Protein AF-A0A955HYL8-F1 (afdb_monomer_lite)

Secondary structure (DSSP, 8-state):
------------SS-HHHHHHHHHHHHHHSTTSHHHHHHHT-PPPHHHHHHHHHHHHHTTS-TT--SEEEEE--SS--HHHHHHHHHHHHHHHHSSSS--EEEEEEHHHHHHH-TT---HHHHHHHHHHHHHHH-TT--EEEEEE-TTT-SSS-HHHHHHPPPTTTTT--TTT--HHHHHHHHHHHHTHHHHHHHTTT-HHHHHHHHHHHH---HHHHHHHHHHHHHHHHHHHHTTSS-TT-S----EEEEE-HHHHHHHHHHHTTS-SSTT-HHHHHHHHTS-TTS-TTS-S-------SS-S-HHHHHHHHHHHHHHHTT-

Sequence (323 aa):
MEDRLESATYKSRWPEQIVRGYKNLMAHGAPSGEFAQTLSQVELSEDDRTRLRFAGLNILWTGELRGFGYLSSSVDYDLCKENKAAAYIAECFAQKEHPAQPVVVSIDDFYVFLPGTPSLVTKTQIFDEVAAEQQPAVDFAIVLSDFTRSKLFSQEILEQIPSQDNAGMNPYHQTHFGISFLHSAETQLVPLLLKSEGDLSAVVSDIRTVTDCSEEDAKLFLVTNLLLKDRQMWQNLWYEGKAKGTPLYIVAPMSFHDAMNRLNLNWGHGGTDYNYRAKNSLGSNNNPPLDDGVEVSRYHEQGLSATAFSKRMQPILNAFATT

Foldseek 3Di:
DDDPPPPPPPDDPDDPLLLVLLVVLCCCFFCNHPLNVVLLPLDQDPLNCVLQVLLLCLCPVCLQDFFEAEAAQAQPLDPSSLSSNLSSSQVSQCPDPNRAGEGEDEPLSLCLSCVLQLASRVSQQSSFVSCCVPPVPGHHAYEYTPLSVDPLNHLVLLLQQFACVQQVLPPVNPDPLNVLLLVCLVPPRNVLSVVVSSRLVSSLVVLCVLQVADSSLSSSSNLNSSLLSNLVCQLCSPVPPDRDGHHYYYRGHLSNVLSNCRHQVPPDPDDRHPQNVHCSRRHGSQDRSPDPPDPRPPSPNTRHGNVRNCVSCVSSSVSVVVD

Structure (mmCIF, N/CA/C/O backbone):
data_AF-A0A955HYL8-F1
#
_entry.id   AF-A0A955HYL8-F1
#
loop_
_atom_site.group_PDB
_atom_site.id
_atom_site.type_symbol
_atom_site.label_atom_id
_atom_site.label_alt_id
_atom_site.label_comp_id
_atom_site.label_asym_id
_atom_site.label_entity_id
_atom_site.label_seq_id
_atom_site.pdbx_PDB_ins_code
_atom_site.Cartn_x
_atom_site.Cartn_y
_atom_site.Cartn_z
_atom_site.occupancy
_atom_site.B_iso_or_equiv
_atom_site.auth_seq_id
_atom_site.auth_comp_id
_atom_site.auth_asym_id
_atom_site.auth_atom_id
_atom_site.pdbx_PDB_model_num
ATOM 1 N N . MET A 1 1 ? -31.732 47.791 17.607 1.00 41.81 1 MET A N 1
ATOM 2 C CA . MET A 1 1 ? -30.282 47.530 17.565 1.00 41.81 1 MET A CA 1
ATOM 3 C C . MET A 1 1 ? -30.179 46.049 17.269 1.00 41.81 1 MET A C 1
ATOM 5 O O . MET A 1 1 ? -30.278 45.247 18.181 1.00 41.81 1 MET A O 1
ATOM 9 N N . GLU A 1 2 ? -30.266 45.717 15.983 1.00 35.09 2 GLU A N 1
ATOM 10 C CA . GLU A 1 2 ? -30.338 44.337 15.500 1.00 35.09 2 GLU A CA 1
ATOM 11 C C . GLU A 1 2 ? -28.943 43.717 15.539 1.00 35.09 2 GLU A C 1
ATOM 13 O O . GLU A 1 2 ? -27.981 44.303 15.036 1.00 35.09 2 GLU A O 1
ATOM 18 N N . ASP A 1 3 ? -28.865 42.545 16.162 1.00 38.75 3 ASP A N 1
ATOM 19 C CA . ASP A 1 3 ? -27.685 41.699 16.243 1.00 38.75 3 ASP A CA 1
ATOM 20 C C . ASP A 1 3 ? -27.224 41.283 14.842 1.00 38.75 3 ASP A C 1
ATOM 22 O O . ASP A 1 3 ? -27.818 40.428 14.184 1.00 38.75 3 ASP A O 1
ATOM 26 N N . ARG A 1 4 ? -26.113 41.868 14.392 1.00 39.53 4 ARG A N 1
ATOM 27 C CA . ARG A 1 4 ? -25.292 41.299 13.324 1.00 39.53 4 ARG A CA 1
ATOM 28 C C . ARG A 1 4 ? -24.367 40.249 13.931 1.00 39.53 4 ARG A C 1
ATOM 30 O O . ARG A 1 4 ? -23.219 40.534 14.258 1.00 39.53 4 ARG A O 1
ATOM 37 N N . LEU A 1 5 ? -24.868 39.025 14.059 1.00 40.62 5 LEU A N 1
ATOM 38 C CA . LEU A 1 5 ? -24.018 37.837 14.092 1.00 40.62 5 LEU A CA 1
ATOM 39 C C . LEU A 1 5 ? -23.506 37.602 12.666 1.00 40.62 5 LEU A C 1
ATOM 41 O O . LEU A 1 5 ? -24.093 36.856 11.886 1.00 40.62 5 LEU A O 1
ATOM 45 N N . GLU A 1 6 ? -22.423 38.290 12.307 1.00 39.03 6 GLU A N 1
ATOM 46 C CA . GLU A 1 6 ? -21.617 37.899 11.156 1.00 39.03 6 GLU A CA 1
ATOM 47 C C . GLU A 1 6 ? -21.011 36.529 11.465 1.00 39.03 6 GLU A C 1
ATOM 49 O O . GLU A 1 6 ? -20.115 36.389 12.300 1.00 39.03 6 GLU A O 1
ATOM 54 N N . SER A 1 7 ? -21.538 35.493 10.808 1.00 41.16 7 SER A N 1
ATOM 55 C CA . SER A 1 7 ? -20.895 34.190 10.750 1.00 41.16 7 SER A CA 1
ATOM 56 C C . SER A 1 7 ? -19.533 34.387 10.092 1.00 41.16 7 SER A C 1
ATOM 58 O O . SER A 1 7 ? -19.439 34.529 8.871 1.00 41.16 7 SER A O 1
ATOM 60 N N . ALA A 1 8 ? -18.473 34.425 10.894 1.00 40.59 8 ALA A N 1
ATOM 61 C CA . ALA A 1 8 ? -17.124 34.304 10.382 1.00 40.59 8 ALA A CA 1
ATOM 62 C C . ALA A 1 8 ? -17.034 32.937 9.692 1.00 40.59 8 ALA A C 1
ATOM 64 O O . ALA A 1 8 ? -16.926 31.900 10.345 1.00 40.59 8 ALA A O 1
ATOM 65 N N . THR A 1 9 ? -17.154 32.919 8.365 1.00 44.41 9 THR A N 1
ATOM 66 C CA . THR A 1 9 ? -16.880 31.736 7.554 1.00 44.41 9 THR A CA 1
ATOM 67 C C . THR A 1 9 ? -15.422 31.374 7.778 1.00 44.41 9 THR A C 1
ATOM 69 O O . THR A 1 9 ? -14.526 32.013 7.224 1.00 44.41 9 THR A O 1
ATOM 72 N N . TYR A 1 10 ? -15.185 30.389 8.643 1.00 51.78 10 TYR A N 1
ATOM 73 C CA . TYR A 1 10 ? -13.867 29.825 8.872 1.00 51.78 10 TYR A CA 1
ATOM 74 C C . TYR A 1 10 ? -13.345 29.286 7.538 1.00 51.78 10 TYR A C 1
ATOM 76 O O . TYR A 1 10 ? -13.867 28.314 6.990 1.00 51.78 10 TYR A O 1
ATOM 84 N N . LYS A 1 11 ? -12.354 29.973 6.970 1.00 65.88 11 LYS A N 1
ATOM 85 C CA . LYS A 1 11 ? -11.698 29.558 5.734 1.00 65.88 11 LYS A CA 1
ATOM 86 C C . LYS A 1 11 ? -10.606 28.570 6.135 1.00 65.88 11 LYS A C 1
ATOM 88 O O . LYS A 1 11 ? -9.667 28.966 6.819 1.00 65.88 11 LYS A O 1
ATOM 93 N N . SER A 1 12 ? -10.762 27.295 5.768 1.00 74.50 12 SER A N 1
ATOM 94 C CA . SER A 1 12 ? -9.749 26.272 6.064 1.00 74.50 12 SER A CA 1
ATOM 95 C C . SER A 1 12 ? -8.383 26.713 5.535 1.00 74.50 12 SER A C 1
ATOM 97 O O . SER A 1 12 ? -8.296 27.327 4.467 1.00 74.50 12 SER A O 1
ATOM 99 N N . ARG A 1 13 ? -7.314 26.400 6.280 1.00 85.56 13 ARG A N 1
ATOM 100 C CA . ARG A 1 13 ? -5.936 26.649 5.823 1.00 85.56 13 ARG A CA 1
ATOM 101 C C . ARG A 1 13 ? -5.522 25.709 4.688 1.00 85.56 13 ARG A C 1
ATOM 103 O O . ARG A 1 13 ? -4.512 25.958 4.034 1.00 85.56 13 ARG A O 1
ATOM 110 N N . TRP A 1 14 ? -6.294 24.649 4.448 1.00 84.56 14 TRP A N 1
ATOM 111 C CA . TRP A 1 14 ? -6.028 23.675 3.402 1.00 84.56 14 TRP A CA 1
ATOM 112 C C . TRP A 1 14 ? -6.619 24.107 2.056 1.00 84.56 14 TRP A C 1
ATOM 114 O O . TRP A 1 14 ? -7.745 24.608 2.001 1.00 84.56 14 TRP A O 1
ATOM 124 N N . PRO A 1 15 ? -5.901 23.859 0.946 1.00 86.06 15 PRO A N 1
ATOM 125 C CA . PRO A 1 15 ? -6.465 23.934 -0.394 1.00 86.06 15 PRO A CA 1
ATOM 126 C C . PRO A 1 15 ? -7.776 23.143 -0.507 1.00 86.06 15 PRO A C 1
ATOM 128 O O . PRO A 1 15 ? -7.884 22.031 0.010 1.00 86.06 15 PRO A O 1
ATOM 131 N N . GLU A 1 16 ? -8.750 23.675 -1.249 1.00 85.44 16 GLU A N 1
ATOM 132 C CA . GLU A 1 16 ? -10.082 23.068 -1.403 1.00 85.44 16 GLU A CA 1
ATOM 133 C C . GLU A 1 16 ? -10.022 21.613 -1.892 1.00 85.44 16 GLU A C 1
ATOM 135 O O . GLU A 1 16 ? -10.780 20.767 -1.425 1.00 85.44 16 GLU A O 1
ATOM 140 N N . GLN A 1 17 ? -9.062 21.293 -2.762 1.00 83.00 17 GLN A N 1
ATOM 141 C CA . GLN A 1 17 ? -8.824 19.930 -3.242 1.00 83.00 17 GLN A CA 1
ATOM 142 C C . GLN A 1 17 ? -8.484 18.937 -2.117 1.00 83.00 17 GLN A C 1
ATOM 144 O O . GLN A 1 17 ? -8.945 17.801 -2.162 1.00 83.00 17 GLN A O 1
ATOM 149 N N . ILE A 1 18 ? -7.733 19.367 -1.095 1.00 84.19 18 ILE A N 1
ATOM 150 C CA . ILE A 1 18 ? -7.349 18.529 0.051 1.00 84.19 18 ILE A CA 1
ATOM 151 C C . ILE A 1 18 ? -8.568 18.299 0.945 1.00 84.19 18 ILE A C 1
ATOM 153 O O . ILE A 1 18 ? -8.850 17.169 1.337 1.00 84.19 18 ILE A O 1
ATOM 157 N N . VAL A 1 19 ? -9.348 19.353 1.201 1.00 86.44 19 VAL A N 1
ATOM 158 C CA . VAL A 1 19 ? -10.590 19.252 1.983 1.00 86.44 19 VAL A CA 1
ATOM 159 C C . VAL A 1 19 ? -11.622 18.372 1.269 1.00 86.44 19 VAL A C 1
ATOM 161 O O . VAL A 1 19 ? -12.299 17.569 1.909 1.00 86.44 19 VAL A O 1
ATOM 164 N N . ARG A 1 20 ? -11.739 18.485 -0.060 1.00 85.00 20 ARG A N 1
ATOM 165 C CA . ARG A 1 20 ? -12.605 17.626 -0.880 1.00 85.00 20 ARG A CA 1
ATOM 166 C C . ARG A 1 20 ? -12.149 16.171 -0.836 1.00 85.00 20 ARG A C 1
ATOM 168 O O . ARG A 1 20 ? -12.982 15.302 -0.608 1.00 85.00 20 ARG A O 1
ATOM 175 N N . GLY A 1 21 ? -10.847 15.919 -0.989 1.00 83.06 21 GLY A N 1
ATOM 176 C CA . GLY A 1 21 ? -10.269 14.586 -0.823 1.00 83.06 21 GLY A CA 1
ATOM 177 C C . GLY A 1 21 ? -10.635 13.989 0.535 1.00 83.06 21 GLY A C 1
ATOM 178 O O . GLY A 1 21 ? -11.141 12.873 0.592 1.00 83.06 21 GLY A O 1
ATOM 179 N N . TYR A 1 22 ? -10.471 14.755 1.617 1.00 87.75 22 TYR A N 1
ATOM 180 C CA . TYR A 1 22 ? -10.814 14.315 2.975 1.00 87.75 22 TYR A CA 1
ATOM 181 C C . TYR A 1 22 ? -12.288 13.940 3.095 1.00 87.75 22 TYR A C 1
ATOM 183 O O . TYR A 1 22 ? -12.614 12.869 3.599 1.00 87.75 22 TYR A O 1
ATOM 191 N N . LYS A 1 23 ? -13.190 14.786 2.589 1.00 87.12 23 LYS A N 1
ATOM 192 C CA . LYS A 1 23 ? -14.631 14.507 2.617 1.00 87.12 23 LYS A CA 1
ATOM 193 C C . LYS A 1 23 ? -14.989 13.252 1.826 1.00 87.12 23 LYS A C 1
ATOM 195 O O . LYS A 1 23 ? -15.804 12.472 2.304 1.00 87.12 23 LYS A O 1
ATOM 200 N N . ASN A 1 24 ? -14.365 13.039 0.667 1.00 84.31 24 ASN A N 1
ATOM 201 C CA . ASN A 1 24 ? -14.564 11.827 -0.125 1.00 84.31 24 ASN A CA 1
ATOM 202 C C . ASN A 1 24 ? -14.074 10.594 0.641 1.00 84.31 24 ASN A C 1
ATOM 204 O O . ASN A 1 24 ? -14.824 9.636 0.796 1.00 84.31 24 ASN A O 1
ATOM 208 N N . LEU A 1 25 ? -12.859 10.646 1.195 1.00 85.56 25 LEU A N 1
ATOM 209 C CA . LEU A 1 25 ? -12.309 9.553 1.993 1.00 85.56 25 LEU A CA 1
ATOM 210 C C . LEU A 1 25 ? -13.210 9.217 3.187 1.00 85.56 25 LEU A C 1
ATOM 212 O O . LEU A 1 25 ? -13.501 8.052 3.433 1.00 85.56 25 LEU A O 1
ATOM 216 N N . MET A 1 26 ? -13.706 10.234 3.894 1.00 87.44 26 MET A N 1
ATOM 217 C CA . MET A 1 26 ? -14.658 10.054 4.990 1.00 87.44 26 MET A CA 1
ATOM 218 C C . MET A 1 26 ? -15.990 9.472 4.513 1.00 87.44 26 MET A C 1
ATOM 220 O O . MET A 1 26 ? -16.561 8.642 5.210 1.00 87.44 26 MET A O 1
ATOM 224 N N . ALA A 1 27 ? -16.490 9.860 3.340 1.00 82.56 27 ALA A N 1
ATOM 225 C CA . ALA A 1 27 ? -17.729 9.310 2.794 1.00 82.56 27 ALA A CA 1
ATOM 226 C C . ALA A 1 27 ? -17.609 7.815 2.455 1.00 82.56 27 ALA A C 1
ATOM 228 O O . ALA A 1 27 ? -18.564 7.074 2.675 1.00 82.56 27 ALA A O 1
ATOM 229 N N . HIS A 1 28 ? -16.449 7.370 1.965 1.00 76.81 28 HIS A N 1
ATOM 230 C CA . HIS A 1 28 ? -16.194 5.961 1.646 1.00 76.81 28 HIS A CA 1
ATOM 231 C C . HIS A 1 28 ? -15.812 5.128 2.870 1.00 76.81 28 HIS A C 1
ATOM 233 O O . HIS A 1 28 ? -16.247 3.983 2.993 1.00 76.81 28 HIS A O 1
ATOM 239 N N . GLY A 1 29 ? -15.003 5.703 3.762 1.00 69.75 29 GLY A N 1
ATOM 240 C CA . GLY A 1 29 ? -14.365 4.967 4.844 1.00 69.75 29 GLY A CA 1
ATOM 241 C C . GLY A 1 29 ? -15.039 5.061 6.203 1.00 69.75 29 GLY A C 1
ATOM 242 O O . GLY A 1 29 ? -14.806 4.206 7.055 1.00 69.75 29 GLY A O 1
ATOM 243 N N . ALA A 1 30 ? -15.867 6.079 6.452 1.00 72.38 30 ALA A N 1
ATOM 244 C CA . ALA A 1 30 ? -16.639 6.127 7.691 1.00 72.38 30 ALA A CA 1
ATOM 245 C C . ALA A 1 30 ? -17.627 4.951 7.743 1.00 72.38 30 ALA A C 1
ATOM 247 O O . ALA A 1 30 ? -18.030 4.471 6.688 1.00 72.38 30 ALA A O 1
ATOM 248 N N . PRO A 1 31 ? -18.117 4.541 8.929 1.00 60.66 31 PRO A N 1
ATOM 249 C CA . PRO A 1 31 ? -19.069 3.430 9.066 1.00 60.66 31 PRO A CA 1
ATOM 250 C C . PRO A 1 31 ? -20.321 3.525 8.175 1.00 60.66 31 PRO A C 1
ATOM 252 O O . PRO A 1 31 ? -20.975 2.522 7.912 1.00 60.66 31 PRO A O 1
ATOM 255 N N . SER A 1 32 ? -20.667 4.728 7.706 1.00 55.22 32 SER A N 1
ATOM 256 C CA . SER A 1 32 ? -21.762 4.985 6.769 1.00 55.22 32 SER A CA 1
ATOM 257 C C . SER A 1 32 ? -21.424 4.757 5.289 1.00 55.22 32 SER A C 1
ATOM 259 O O . SER A 1 32 ? -22.348 4.762 4.482 1.00 55.22 32 SER A O 1
ATOM 261 N N . GLY A 1 33 ? -20.156 4.603 4.912 1.00 64.88 33 GLY A N 1
ATOM 262 C CA . GLY A 1 33 ? -19.714 4.360 3.538 1.00 64.88 33 GLY A CA 1
ATOM 263 C C . GLY A 1 33 ? -19.892 2.904 3.109 1.00 64.88 33 GLY A C 1
ATOM 264 O O . GLY A 1 33 ? -19.867 2.007 3.942 1.00 64.88 33 GLY A O 1
ATOM 265 N N . GLU A 1 34 ? -20.074 2.652 1.811 1.00 73.94 34 GLU A N 1
ATOM 266 C CA . GLU A 1 34 ? -20.411 1.322 1.265 1.00 73.94 34 GLU A CA 1
ATOM 267 C C . GLU A 1 34 ? -19.400 0.225 1.652 1.00 73.94 34 GLU A C 1
ATOM 269 O O . GLU A 1 34 ? -19.786 -0.872 2.067 1.00 73.94 34 GLU A O 1
ATOM 274 N N . PHE A 1 35 ? -18.102 0.530 1.582 1.00 75.88 35 PHE A N 1
ATOM 275 C CA . PHE A 1 35 ? -17.042 -0.415 1.936 1.00 75.88 35 PHE A CA 1
ATOM 276 C C . PHE A 1 35 ? -17.021 -0.714 3.442 1.00 75.88 35 PHE A C 1
ATOM 278 O O . PHE A 1 35 ? -17.030 -1.876 3.851 1.00 75.88 35 PHE A O 1
ATOM 285 N N . ALA A 1 36 ? -17.090 0.320 4.282 1.00 74.69 36 ALA A N 1
ATOM 286 C CA . ALA A 1 36 ? -17.145 0.151 5.731 1.00 74.69 36 ALA A CA 1
ATOM 287 C C . ALA A 1 36 ? -18.441 -0.539 6.198 1.00 74.69 36 ALA A C 1
ATOM 289 O O . ALA A 1 36 ? -18.396 -1.372 7.102 1.00 74.69 36 ALA A O 1
ATOM 290 N N . GLN A 1 37 ? -19.583 -0.259 5.557 1.00 76.38 37 GLN A N 1
ATOM 291 C CA . GLN A 1 37 ? -20.844 -0.966 5.797 1.00 76.38 37 GLN A CA 1
ATOM 292 C C . GLN A 1 37 ? -20.701 -2.453 5.475 1.00 76.38 37 GLN A C 1
ATOM 294 O O . GLN A 1 37 ? -21.073 -3.290 6.297 1.00 76.38 37 GLN A O 1
ATOM 299 N N . THR A 1 38 ? -20.105 -2.781 4.326 1.00 78.56 38 THR A N 1
ATOM 300 C CA . THR A 1 38 ? -19.816 -4.169 3.944 1.00 78.56 38 THR A CA 1
ATOM 301 C C . THR A 1 38 ? -18.979 -4.871 5.014 1.00 78.56 38 THR A C 1
ATOM 303 O O . THR A 1 38 ? -19.302 -5.986 5.414 1.00 78.56 38 THR A O 1
ATOM 306 N N . LEU A 1 39 ? -17.947 -4.207 5.541 1.00 81.31 39 LEU A N 1
ATOM 307 C CA . LEU A 1 39 ? -17.106 -4.772 6.599 1.00 81.31 39 LEU A CA 1
ATOM 308 C C . LEU A 1 39 ? -17.819 -4.882 7.951 1.00 81.31 39 LEU A C 1
ATOM 310 O O . LEU A 1 39 ? -17.609 -5.855 8.665 1.00 81.31 39 LEU A O 1
ATOM 314 N N . SER A 1 40 ? -18.713 -3.952 8.292 1.00 77.69 40 SER A N 1
ATOM 315 C CA . SER A 1 40 ? -19.528 -4.039 9.516 1.00 77.69 40 SER A CA 1
ATOM 316 C C . SER A 1 40 ? -20.550 -5.180 9.507 1.00 77.69 40 SER A C 1
ATOM 318 O O . SER A 1 40 ? -21.027 -5.582 10.565 1.00 77.69 40 SER A O 1
ATOM 320 N N . GLN A 1 41 ? -20.878 -5.707 8.326 1.00 83.38 41 GLN A N 1
ATOM 321 C CA . GLN A 1 41 ? -21.740 -6.878 8.159 1.00 83.38 41 GLN A CA 1
ATOM 322 C C . GLN A 1 41 ? -20.962 -8.200 8.231 1.00 83.38 41 GLN A C 1
ATOM 324 O O . GLN A 1 41 ? -21.572 -9.267 8.192 1.00 83.38 41 GLN A O 1
ATOM 329 N N . VAL A 1 42 ? -19.628 -8.159 8.321 1.00 87.56 42 VAL A N 1
ATOM 330 C CA . VAL A 1 42 ? -18.812 -9.368 8.445 1.00 87.56 42 VAL A CA 1
ATOM 331 C C . VAL A 1 42 ? -19.047 -9.992 9.816 1.00 87.56 42 VAL A C 1
ATOM 333 O O . VAL A 1 42 ? -18.653 -9.449 10.848 1.00 87.56 42 VAL A O 1
ATOM 336 N N . GLU A 1 43 ? -19.677 -11.164 9.828 1.00 85.88 43 GLU A N 1
ATOM 337 C CA . GLU A 1 43 ? -19.868 -11.936 11.050 1.00 85.88 43 GLU A CA 1
ATOM 338 C C . GLU A 1 43 ? -18.544 -12.569 11.498 1.00 85.88 43 GLU A C 1
ATOM 340 O O . GLU A 1 43 ? -17.933 -13.379 10.794 1.00 85.88 43 GLU A O 1
ATOM 345 N N . LEU A 1 44 ? -18.106 -12.196 12.701 1.00 88.94 44 LEU A N 1
ATOM 346 C CA . LEU A 1 44 ? -16.944 -12.773 13.369 1.00 88.94 44 LEU A CA 1
ATOM 347 C C . LEU A 1 44 ? -17.405 -13.849 14.344 1.00 88.94 44 LEU A C 1
ATOM 349 O O . LEU A 1 44 ? -18.098 -13.546 15.320 1.00 88.94 44 LEU A O 1
ATOM 353 N N . SER A 1 45 ? -16.997 -15.094 14.099 1.00 90.50 45 SER A N 1
ATOM 354 C CA . SER A 1 45 ? -17.246 -16.187 15.038 1.00 90.50 45 SER A CA 1
ATOM 355 C C . SER A 1 45 ? -16.429 -16.013 16.325 1.00 90.50 45 SER A C 1
ATOM 357 O O . SER A 1 45 ? -15.419 -15.307 16.352 1.00 90.50 45 SER A O 1
ATOM 359 N N . GLU A 1 46 ? -16.830 -16.690 17.403 1.00 89.50 46 GLU A N 1
ATOM 360 C CA . GLU A 1 46 ? -16.052 -16.721 18.653 1.00 89.50 46 GLU A CA 1
ATOM 361 C C . GLU A 1 46 ? -14.626 -17.261 18.446 1.00 89.50 46 GLU A C 1
ATOM 363 O O . GLU A 1 46 ? -13.684 -16.800 19.097 1.00 89.50 46 GLU A O 1
ATOM 368 N N . ASP A 1 47 ? -14.443 -18.197 17.509 1.00 88.62 47 ASP A N 1
ATOM 369 C CA . ASP A 1 47 ? -13.121 -18.707 17.138 1.00 88.62 47 ASP A CA 1
ATOM 370 C C . ASP A 1 47 ? -12.283 -17.626 16.440 1.00 88.62 47 ASP A C 1
ATOM 372 O O . ASP A 1 47 ? -11.169 -17.340 16.880 1.00 88.62 47 ASP A O 1
ATOM 376 N N . ASP A 1 48 ? -12.852 -16.934 15.441 1.00 89.00 48 ASP A N 1
ATOM 377 C CA . ASP A 1 48 ? -12.182 -15.817 14.757 1.00 89.00 48 ASP A CA 1
ATOM 378 C C . ASP A 1 48 ? -11.735 -14.749 15.773 1.00 89.00 48 ASP A C 1
ATOM 380 O O . ASP A 1 48 ? -10.578 -14.323 15.777 1.00 89.00 48 ASP A O 1
ATOM 384 N N . ARG A 1 49 ? -12.630 -14.355 16.691 1.00 87.62 49 ARG A N 1
ATOM 385 C CA . ARG A 1 49 ? -12.339 -13.379 17.756 1.00 87.62 49 ARG A CA 1
ATOM 386 C C . ARG A 1 49 ? -11.244 -13.867 18.690 1.00 87.62 49 ARG A C 1
ATOM 388 O O . ARG A 1 49 ? -10.376 -13.086 19.074 1.00 87.62 49 ARG A O 1
ATOM 395 N N . THR A 1 50 ? -11.264 -15.147 19.054 1.00 86.19 50 THR A N 1
ATOM 396 C CA . THR A 1 50 ? -10.249 -15.751 19.923 1.00 86.19 50 THR A CA 1
ATOM 397 C C . THR A 1 50 ? -8.875 -15.732 19.263 1.00 86.19 50 THR A C 1
ATOM 399 O O . THR A 1 50 ? -7.892 -15.354 19.906 1.00 86.19 50 THR A O 1
ATOM 402 N N . ARG A 1 51 ? -8.808 -16.072 17.974 1.00 84.12 51 ARG A N 1
ATOM 403 C CA . ARG A 1 51 ? -7.575 -16.079 17.179 1.00 84.12 51 ARG A CA 1
ATOM 404 C C . ARG A 1 51 ? -7.028 -14.669 16.964 1.00 84.12 51 ARG A C 1
ATOM 406 O O . ARG A 1 51 ? -5.834 -14.435 17.134 1.00 84.12 51 ARG A O 1
ATOM 413 N N . LEU A 1 52 ? -7.905 -13.706 16.687 1.00 83.81 52 LEU A N 1
ATOM 414 C CA . LEU A 1 52 ? -7.547 -12.298 16.495 1.00 83.81 52 LEU A CA 1
ATOM 415 C C . LEU A 1 52 ? -7.307 -11.541 17.810 1.00 83.81 52 LEU A C 1
ATOM 417 O O . LEU A 1 52 ? -6.753 -10.441 17.793 1.00 83.81 52 LEU A O 1
ATOM 421 N N . ARG A 1 53 ? -7.649 -12.124 18.967 1.00 78.94 53 ARG A N 1
ATOM 422 C CA . ARG A 1 53 ? -7.536 -11.470 20.281 1.00 78.94 53 ARG A CA 1
ATOM 423 C C . ARG A 1 53 ? -6.143 -10.929 20.570 1.00 78.94 53 ARG A C 1
ATOM 425 O O . ARG A 1 53 ? -6.019 -9.866 21.169 1.00 78.94 53 ARG A O 1
ATOM 432 N N . PHE A 1 54 ? -5.093 -11.635 20.153 1.00 69.88 54 PHE A N 1
ATOM 433 C CA . PHE A 1 54 ? -3.719 -11.165 20.342 1.00 69.88 54 PHE A CA 1
ATOM 434 C C . PHE A 1 54 ? -3.411 -9.913 19.520 1.00 69.88 54 PHE A C 1
ATOM 436 O O . PHE A 1 54 ? -2.747 -9.014 20.037 1.00 69.88 54 PHE A O 1
ATOM 443 N N . ALA A 1 55 ? -3.956 -9.799 18.305 1.00 69.62 55 ALA A N 1
ATOM 444 C CA . ALA A 1 55 ? -3.914 -8.544 17.567 1.00 69.62 55 ALA A CA 1
ATOM 445 C C . ALA A 1 55 ? -4.666 -7.463 18.364 1.00 69.62 55 ALA A C 1
ATOM 447 O O . ALA A 1 55 ? -4.081 -6.451 18.733 1.00 69.62 55 ALA A O 1
ATOM 448 N N . GLY A 1 56 ? -5.908 -7.726 18.784 1.00 63.84 56 GLY A N 1
ATOM 449 C CA . GLY A 1 56 ? -6.726 -6.790 19.574 1.00 63.84 56 GLY A CA 1
ATOM 450 C C . GLY A 1 56 ? -6.087 -6.293 20.880 1.00 63.84 56 GLY A C 1
ATOM 451 O O . GLY A 1 56 ? -6.320 -5.162 21.313 1.00 63.84 56 GLY A O 1
ATOM 452 N N . LEU A 1 57 ? -5.267 -7.113 21.537 1.00 62.91 57 LEU A N 1
ATOM 453 C CA . LEU A 1 57 ? -4.532 -6.706 22.733 1.00 62.91 57 LEU A CA 1
ATOM 454 C C . LEU A 1 57 ? -3.400 -5.731 22.390 1.00 62.91 57 LEU A C 1
ATOM 456 O O . LEU A 1 57 ? -3.291 -4.700 23.046 1.00 62.91 57 LEU A O 1
ATOM 460 N N . ASN A 1 58 ? -2.619 -5.990 21.340 1.00 60.72 58 ASN A N 1
ATOM 461 C CA . ASN A 1 58 ? -1.447 -5.171 21.026 1.00 60.72 58 ASN A CA 1
ATOM 462 C C . ASN A 1 58 ? -1.759 -3.898 20.206 1.00 60.72 58 ASN A C 1
ATOM 464 O O . ASN A 1 58 ? -1.008 -2.935 20.319 1.00 60.72 58 ASN A O 1
ATOM 468 N N . ILE A 1 59 ? -2.907 -3.811 19.509 1.00 61.81 59 ILE A N 1
ATOM 469 C CA . ILE A 1 59 ? -3.420 -2.540 18.923 1.00 61.81 59 ILE A CA 1
ATOM 470 C C . ILE A 1 59 ? -3.543 -1.458 20.014 1.00 61.81 59 ILE A C 1
ATOM 472 O O . ILE A 1 59 ? -3.515 -0.258 19.747 1.00 61.81 59 ILE A O 1
ATOM 476 N N . LEU A 1 60 ? -3.767 -1.902 21.257 1.00 52.72 60 LEU A N 1
ATOM 477 C CA . LEU A 1 60 ? -4.409 -1.117 22.308 1.00 52.72 60 LEU A CA 1
ATOM 478 C C . LEU A 1 60 ? -3.599 -1.053 23.603 1.00 52.72 60 LEU A C 1
ATOM 480 O O . LEU A 1 60 ? -3.993 -0.324 24.510 1.00 52.72 60 LEU A O 1
ATOM 484 N N . TRP A 1 61 ? -2.478 -1.776 23.708 1.00 40.78 61 TRP A N 1
ATOM 485 C CA . TRP A 1 61 ? -1.679 -1.817 24.938 1.00 40.78 61 TRP A CA 1
ATOM 486 C C . TRP A 1 61 ? -0.592 -0.750 25.033 1.00 40.78 61 TRP A C 1
ATOM 488 O O . TRP A 1 61 ? 0.197 -0.719 25.974 1.00 40.78 61 TRP A O 1
ATOM 498 N N . THR A 1 62 ? -0.578 0.186 24.098 1.00 46.03 62 THR A N 1
ATOM 499 C CA . THR A 1 62 ? 0.393 1.260 24.095 1.00 46.03 62 THR A CA 1
ATOM 500 C C . THR A 1 62 ? -0.296 2.603 24.262 1.00 46.03 62 THR A C 1
ATOM 502 O O . THR A 1 62 ? -0.481 3.368 23.317 1.00 46.03 62 THR A O 1
ATOM 505 N N . GLY A 1 63 ? -0.639 2.921 25.513 1.00 40.19 63 GLY A N 1
ATOM 506 C CA . GLY A 1 63 ? -1.175 4.230 25.913 1.00 40.19 63 GLY A CA 1
ATOM 507 C C . GLY A 1 63 ? -0.309 5.428 25.486 1.00 40.19 63 GLY A C 1
ATOM 508 O O . GLY A 1 63 ? -0.813 6.544 25.438 1.00 40.19 63 GLY A O 1
ATOM 509 N N . GLU A 1 64 ? 0.949 5.185 25.100 1.00 42.88 64 GLU A N 1
ATOM 510 C CA . GLU A 1 64 ? 1.913 6.175 24.598 1.00 42.88 64 GLU A CA 1
ATOM 511 C C . GLU A 1 64 ? 2.374 5.928 23.143 1.00 42.88 64 GLU A C 1
ATOM 513 O O . GLU A 1 64 ? 3.077 6.760 22.573 1.00 42.88 64 GLU A O 1
ATOM 518 N N . LEU A 1 65 ? 1.992 4.806 22.512 1.00 45.56 65 LEU A N 1
ATOM 519 C CA . LEU A 1 65 ? 2.490 4.390 21.192 1.00 45.56 65 LEU A CA 1
ATOM 520 C C . LEU A 1 65 ? 1.316 4.242 20.202 1.00 45.56 65 LEU A C 1
ATOM 522 O O . LEU A 1 65 ? 0.945 3.134 19.817 1.00 45.56 65 LEU A O 1
ATOM 526 N N . ARG A 1 66 ? 0.686 5.357 19.814 1.00 54.59 66 ARG A N 1
ATOM 527 C CA . ARG A 1 66 ? -0.333 5.392 18.747 1.00 54.59 66 ARG A CA 1
ATOM 528 C C . ARG A 1 66 ? 0.323 5.906 17.470 1.00 54.59 66 ARG A C 1
ATOM 530 O O . ARG A 1 66 ? 0.754 7.053 17.441 1.00 54.59 66 ARG A O 1
ATOM 537 N N . GLY A 1 67 ? 0.427 5.087 16.427 1.00 61.41 67 GLY A N 1
ATOM 538 C CA . GLY A 1 67 ? 0.996 5.578 15.167 1.00 61.41 67 GLY A CA 1
ATOM 539 C C . GLY A 1 67 ? 0.813 4.642 13.986 1.00 61.41 67 GLY A C 1
ATOM 540 O O . GLY A 1 67 ? 0.351 5.073 12.934 1.00 61.41 67 GLY A O 1
ATOM 541 N N . PHE A 1 68 ? 1.115 3.355 14.159 1.00 70.69 68 PHE A N 1
ATOM 542 C CA . PHE A 1 68 ? 1.063 2.405 13.054 1.00 70.69 68 PHE A CA 1
ATOM 543 C C . PHE A 1 68 ? 0.973 0.961 13.527 1.00 70.69 68 PHE A C 1
ATOM 545 O O . PHE A 1 68 ? 1.666 0.580 14.469 1.00 70.69 68 PHE A O 1
ATOM 552 N N . GLY A 1 69 ? 0.195 0.150 12.823 1.00 73.81 69 GLY A N 1
ATOM 553 C CA . GLY A 1 69 ? 0.200 -1.296 12.976 1.00 73.81 69 GLY A CA 1
ATOM 554 C C . GLY A 1 69 ? -0.081 -1.980 11.650 1.00 73.81 69 GLY A C 1
ATOM 555 O O . GLY A 1 69 ? -0.579 -1.369 10.704 1.00 73.81 69 GLY A O 1
ATOM 556 N N . TYR A 1 70 ? 0.230 -3.265 11.567 1.00 79.00 70 TYR A N 1
ATOM 557 C CA . TYR A 1 70 ? -0.254 -4.070 10.462 1.00 79.00 70 TYR A CA 1
ATOM 558 C C . TYR A 1 70 ? -0.529 -5.505 10.875 1.00 79.00 70 TYR A C 1
ATOM 560 O O . TYR A 1 70 ? 0.014 -6.002 11.861 1.00 79.00 70 TYR A O 1
ATOM 568 N N . LEU A 1 71 ? -1.372 -6.163 10.093 1.00 81.62 71 LEU A N 1
ATOM 569 C CA . LEU A 1 71 ? -1.793 -7.530 10.313 1.00 81.62 71 LEU A CA 1
ATOM 570 C C . LEU A 1 71 ? -1.766 -8.282 8.987 1.00 81.62 71 LEU A C 1
ATOM 572 O O . LEU A 1 71 ? -2.501 -7.938 8.061 1.00 81.62 71 LEU A O 1
ATOM 576 N N . SER A 1 72 ? -0.958 -9.340 8.937 1.00 85.44 72 SER A N 1
ATOM 577 C CA . SER A 1 72 ? -1.022 -10.307 7.845 1.00 85.44 72 SER A CA 1
ATOM 578 C C . SER A 1 72 ? -2.340 -11.069 7.947 1.00 85.44 72 SER A C 1
ATOM 580 O O . SER A 1 72 ? -2.568 -11.797 8.913 1.00 85.44 72 SER A O 1
ATOM 582 N N . SER A 1 73 ? -3.227 -10.859 6.979 1.00 86.50 73 SER A N 1
ATOM 583 C CA . SER A 1 73 ? -4.571 -11.436 6.976 1.00 86.50 73 SER A CA 1
ATOM 584 C C . SER A 1 73 ? -4.589 -12.903 6.566 1.00 86.50 73 SER A C 1
ATOM 586 O O . SER A 1 73 ? -5.398 -13.671 7.082 1.00 86.50 73 SER A O 1
ATOM 588 N N . SER A 1 74 ? -3.712 -13.283 5.634 1.00 87.62 74 SER A N 1
ATOM 589 C CA . SER A 1 74 ? -3.635 -14.631 5.068 1.00 87.62 74 SER A CA 1
ATOM 590 C C . SER A 1 74 ? -2.315 -14.881 4.331 1.00 87.62 74 SER A C 1
ATOM 592 O O . SER A 1 74 ? -1.673 -13.944 3.848 1.00 87.62 74 SER A O 1
ATOM 594 N N . VAL A 1 75 ? -1.929 -16.152 4.219 1.00 85.06 75 VAL A N 1
ATOM 595 C CA . VAL A 1 75 ? -0.800 -16.642 3.416 1.00 85.06 75 VAL A CA 1
ATOM 596 C C . VAL A 1 75 ? -1.162 -16.675 1.928 1.00 85.06 75 VAL A C 1
ATOM 598 O O . VAL A 1 75 ? -0.324 -16.341 1.095 1.00 85.06 75 VAL A O 1
ATOM 601 N N . ASP A 1 76 ? -2.404 -17.037 1.594 1.00 83.94 76 ASP A N 1
ATOM 602 C CA . ASP A 1 76 ? -2.835 -17.360 0.224 1.00 83.94 76 ASP A CA 1
ATOM 603 C C . ASP A 1 76 ? -3.796 -16.313 -0.390 1.00 83.94 76 ASP A C 1
ATOM 605 O O . ASP A 1 76 ? -4.690 -16.669 -1.154 1.00 83.94 76 ASP A O 1
ATOM 609 N N . TYR A 1 77 ? -3.633 -15.020 -0.069 1.00 88.62 77 TYR A N 1
ATOM 610 C CA . TYR A 1 77 ? -4.423 -13.930 -0.683 1.00 88.62 77 TYR A CA 1
ATOM 611 C C . TYR A 1 77 ? -5.953 -14.119 -0.513 1.00 88.62 77 TYR A C 1
ATOM 613 O O . TYR A 1 77 ? -6.736 -14.044 -1.460 1.00 88.62 77 TYR A O 1
ATOM 621 N N . ASP A 1 78 ? -6.389 -14.411 0.717 1.00 91.62 78 ASP A N 1
ATOM 622 C CA . ASP A 1 78 ? -7.778 -14.729 1.065 1.00 91.62 78 ASP A CA 1
ATOM 623 C C . ASP A 1 78 ? -8.556 -13.484 1.520 1.00 91.62 78 ASP A C 1
ATOM 625 O O . ASP A 1 78 ? -8.372 -12.950 2.620 1.00 91.62 78 ASP A O 1
ATOM 629 N N . LEU A 1 79 ? -9.500 -13.070 0.676 1.00 92.06 79 LEU A N 1
ATOM 630 C CA . LEU A 1 79 ? -10.352 -11.905 0.897 1.00 92.06 79 LEU A CA 1
ATOM 631 C C . LEU A 1 79 ? -11.253 -12.047 2.129 1.00 92.06 79 LEU A C 1
ATOM 633 O O . LEU A 1 79 ? -11.524 -11.062 2.815 1.00 92.06 79 LEU A O 1
ATOM 637 N N . CYS A 1 80 ? -11.764 -13.248 2.406 1.00 92.62 80 CYS A N 1
ATOM 638 C CA . CYS A 1 80 ? -12.654 -13.455 3.544 1.00 92.62 80 CYS A CA 1
ATOM 639 C C . CYS A 1 80 ? -11.895 -13.209 4.849 1.00 92.62 80 CYS A C 1
ATOM 641 O O . CYS A 1 80 ? -12.389 -12.506 5.734 1.00 92.62 80 CYS A O 1
ATOM 643 N N . LYS A 1 81 ? -10.670 -13.732 4.938 1.00 91.75 81 LYS A N 1
ATOM 644 C CA . LYS A 1 81 ? -9.795 -13.527 6.097 1.00 91.75 81 LYS A CA 1
ATOM 645 C C . LYS A 1 81 ? -9.350 -12.076 6.228 1.00 91.75 81 LYS A C 1
ATOM 647 O O . LYS A 1 81 ? -9.346 -11.556 7.341 1.00 91.75 81 LYS A O 1
ATOM 652 N N . GLU A 1 82 ? -9.047 -11.400 5.119 1.00 92.56 82 GLU A N 1
ATOM 653 C CA . GLU A 1 82 ? -8.738 -9.966 5.128 1.00 92.56 82 GLU A CA 1
ATOM 654 C C . GLU A 1 82 ? -9.900 -9.130 5.668 1.00 92.56 82 GLU A C 1
ATOM 656 O O . GLU A 1 82 ? -9.710 -8.350 6.600 1.00 92.56 82 GLU A O 1
ATOM 661 N N . ASN A 1 83 ? -11.116 -9.375 5.181 1.00 93.38 83 ASN A N 1
ATOM 662 C CA . ASN A 1 83 ? -12.308 -8.668 5.639 1.00 93.38 83 ASN A CA 1
ATOM 663 C C . ASN A 1 83 ? -12.607 -8.926 7.122 1.00 93.38 83 ASN A C 1
ATOM 665 O O . ASN A 1 83 ? -12.906 -7.987 7.858 1.00 93.38 83 ASN A O 1
ATOM 669 N N . LYS A 1 84 ? -12.493 -10.179 7.587 1.00 92.25 84 LYS A N 1
ATOM 670 C CA . LYS A 1 84 ? -12.655 -10.526 9.010 1.00 92.25 84 LYS A CA 1
ATOM 671 C C . LYS A 1 84 ? -11.627 -9.816 9.884 1.00 92.25 84 LYS A C 1
ATOM 673 O O . LYS A 1 84 ? -11.979 -9.224 10.903 1.00 92.25 84 LYS A O 1
ATOM 678 N N . ALA A 1 85 ? -10.363 -9.845 9.474 1.00 89.94 85 ALA A N 1
ATOM 679 C CA . ALA A 1 85 ? -9.298 -9.151 10.173 1.00 89.94 85 ALA A CA 1
ATOM 680 C C . ALA A 1 85 ? -9.580 -7.639 10.237 1.00 89.94 85 ALA A C 1
ATOM 682 O O . ALA A 1 85 ? -9.625 -7.086 11.332 1.00 89.94 85 ALA A O 1
ATOM 683 N N . ALA A 1 86 ? -9.867 -6.984 9.108 1.00 91.19 86 ALA A N 1
ATOM 684 C CA . ALA A 1 86 ? -10.166 -5.551 9.053 1.00 91.19 86 ALA A CA 1
ATOM 685 C C . ALA A 1 86 ? -11.377 -5.160 9.916 1.00 91.19 86 ALA A C 1
ATOM 687 O O . ALA A 1 86 ? -11.301 -4.188 10.670 1.00 91.19 86 ALA A O 1
ATOM 688 N N . ALA A 1 87 ? -12.458 -5.946 9.872 1.00 90.56 87 ALA A N 1
ATOM 689 C CA . ALA A 1 87 ? -13.641 -5.739 10.705 1.00 90.56 87 ALA A CA 1
ATOM 690 C C . ALA A 1 87 ? -13.310 -5.829 12.203 1.00 90.56 87 ALA A C 1
ATOM 692 O O . ALA A 1 87 ? -13.714 -4.962 12.978 1.00 90.56 87 ALA A O 1
ATOM 693 N N . TYR A 1 88 ? -12.514 -6.822 12.611 1.00 89.00 88 TYR A N 1
ATOM 694 C CA . TYR A 1 88 ? -12.093 -6.971 14.004 1.00 89.00 88 TYR A CA 1
ATOM 695 C C . TYR A 1 88 ? -11.211 -5.806 14.481 1.00 89.00 88 TYR A C 1
ATOM 697 O O . TYR A 1 88 ? -11.399 -5.302 15.590 1.00 89.00 88 TYR A O 1
ATOM 705 N N . ILE A 1 89 ? -10.270 -5.341 13.647 1.00 85.62 89 ILE A N 1
ATOM 706 C CA . ILE A 1 89 ? -9.443 -4.159 13.949 1.00 85.62 89 ILE A CA 1
ATOM 707 C C . ILE A 1 89 ? -10.325 -2.910 14.107 1.00 85.62 89 ILE A C 1
ATOM 709 O O . ILE A 1 89 ? -10.145 -2.143 15.053 1.00 85.62 89 ILE A O 1
ATOM 713 N N . ALA A 1 90 ? -11.302 -2.710 13.220 1.00 87.44 90 ALA A N 1
ATOM 714 C CA . ALA A 1 90 ? -12.234 -1.588 13.309 1.00 87.44 90 ALA A CA 1
ATOM 715 C C . ALA A 1 90 ? -13.100 -1.650 14.583 1.00 87.44 90 ALA A C 1
ATOM 717 O O . ALA A 1 90 ? -13.245 -0.645 15.281 1.00 87.44 90 ALA A O 1
ATOM 718 N N . GLU A 1 91 ? -13.616 -2.834 14.932 1.00 86.25 91 GLU A N 1
ATOM 719 C CA . GLU A 1 91 ? -14.365 -3.075 16.174 1.00 86.25 91 GLU A CA 1
ATOM 720 C C . GLU A 1 91 ? -13.526 -2.730 17.415 1.00 86.25 91 GLU A C 1
ATOM 722 O O . GLU A 1 91 ? -14.006 -2.082 18.348 1.00 86.25 91 GLU A O 1
ATOM 727 N N . CYS A 1 92 ? -12.243 -3.092 17.392 1.00 82.25 92 CYS A N 1
ATOM 728 C CA . CYS A 1 92 ? -11.290 -2.808 18.457 1.00 82.25 92 CYS A CA 1
ATOM 729 C C . CYS A 1 92 ? -11.114 -1.300 18.733 1.00 82.25 92 CYS A C 1
ATOM 731 O O . CYS A 1 92 ? -10.968 -0.918 19.895 1.00 82.25 92 CYS A O 1
ATOM 733 N N . PHE A 1 93 ? -11.167 -0.435 17.712 1.00 81.56 93 PHE A N 1
ATOM 734 C CA . PHE A 1 93 ? -11.119 1.024 17.903 1.00 81.56 93 PHE A CA 1
ATOM 735 C C . PHE A 1 93 ? -12.410 1.609 18.472 1.00 81.56 93 PHE A C 1
ATOM 737 O O . PHE A 1 93 ? -12.362 2.587 19.220 1.00 81.56 93 PHE A O 1
ATOM 744 N N . ALA A 1 94 ? -13.550 0.989 18.169 1.00 78.75 94 ALA A N 1
ATOM 745 C CA . ALA A 1 94 ? -14.857 1.463 18.605 1.00 78.75 94 ALA A CA 1
ATOM 746 C C . ALA A 1 94 ? -15.170 1.149 20.085 1.00 78.75 94 ALA A C 1
ATOM 748 O O . ALA A 1 94 ? -15.986 1.839 20.691 1.00 78.75 94 ALA A O 1
ATOM 749 N N . GLN A 1 95 ? -14.552 0.117 20.676 1.00 73.38 95 GLN A N 1
ATOM 750 C CA . GLN A 1 95 ? -14.982 -0.465 21.961 1.00 73.38 95 GLN A CA 1
ATOM 751 C C . GLN A 1 95 ? -14.141 -0.093 23.211 1.00 73.38 95 GLN A C 1
ATOM 753 O O . GLN A 1 95 ? -14.423 -0.621 24.287 1.00 73.38 95 GLN A O 1
ATOM 758 N N . LYS A 1 96 ? -13.106 0.765 23.135 1.00 63.16 96 LYS A N 1
ATOM 759 C CA . LYS A 1 96 ? -12.106 0.932 24.231 1.00 63.16 96 LYS A CA 1
ATOM 760 C C . LYS A 1 96 ? -12.106 2.286 24.961 1.00 63.16 96 LYS A C 1
ATOM 762 O O . LYS A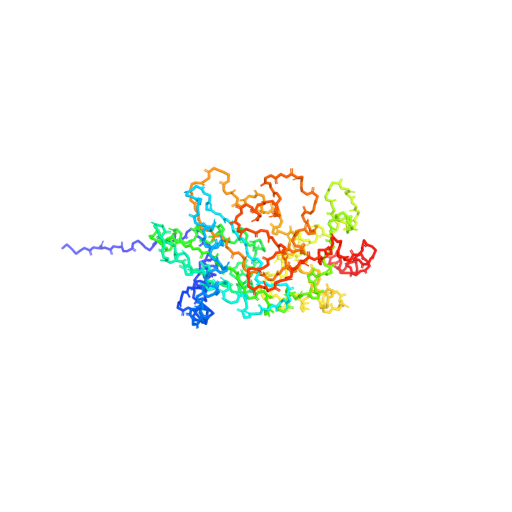 1 96 ? -12.767 3.222 24.542 1.00 63.16 96 LYS A O 1
ATOM 767 N N . GLU A 1 97 ? -11.327 2.373 26.055 1.00 53.44 97 GLU A N 1
ATOM 768 C CA . GLU A 1 97 ? -11.170 3.534 26.970 1.00 53.44 97 GLU A CA 1
ATOM 769 C C . GLU A 1 97 ? -10.750 4.847 26.280 1.00 53.44 97 GLU A C 1
ATOM 771 O O . GLU A 1 97 ? -10.988 5.934 26.803 1.00 53.44 97 GLU A O 1
ATOM 776 N N . HIS A 1 98 ? -10.173 4.750 25.081 1.00 60.03 98 HIS A N 1
ATOM 777 C CA . HIS A 1 98 ? -9.940 5.869 24.173 1.00 60.03 98 HIS A CA 1
ATOM 778 C C . HIS A 1 98 ? -10.530 5.528 22.804 1.00 60.03 98 HIS A C 1
ATOM 780 O O . HIS A 1 98 ? -9.789 5.093 21.917 1.00 60.03 98 HIS A O 1
ATOM 786 N N . PRO A 1 99 ? -11.857 5.638 22.656 1.00 74.00 99 PRO A N 1
ATOM 787 C CA . PRO A 1 99 ? -12.528 5.240 21.435 1.00 74.00 99 PRO A CA 1
ATOM 788 C C . PRO A 1 99 ? -12.087 6.164 20.301 1.00 74.00 99 PRO A C 1
ATOM 790 O O . PRO A 1 99 ? -12.090 7.386 20.450 1.00 74.00 99 PRO A O 1
ATOM 793 N N . ALA A 1 100 ? -11.710 5.569 19.176 1.00 82.88 100 ALA A N 1
ATOM 794 C CA . ALA A 1 100 ? -11.456 6.286 17.937 1.00 82.88 100 ALA A CA 1
ATOM 795 C C . ALA A 1 100 ? -12.477 5.824 16.900 1.00 82.88 100 ALA A C 1
ATOM 797 O O . ALA A 1 100 ? -12.832 4.646 16.849 1.00 82.88 100 ALA A O 1
ATOM 798 N N . GLN A 1 101 ? -12.954 6.740 16.066 1.00 88.19 101 GLN A N 1
ATOM 799 C CA . GLN A 1 101 ? -13.827 6.403 14.957 1.00 88.19 101 GLN A CA 1
ATOM 800 C C . GLN A 1 101 ? -13.004 5.697 13.868 1.00 88.19 101 GLN A C 1
ATOM 802 O O . GLN A 1 101 ? -12.141 6.341 13.259 1.00 88.19 101 GLN A O 1
ATOM 807 N N . PRO A 1 102 ? -13.254 4.401 13.593 1.00 87.94 102 PRO A N 1
ATOM 808 C CA . PRO A 1 102 ? -12.570 3.717 12.512 1.00 87.94 102 PRO A CA 1
ATOM 809 C C . PRO A 1 102 ? -13.027 4.278 11.161 1.00 87.94 102 PRO A C 1
ATOM 811 O O . PRO A 1 102 ? -14.221 4.459 10.908 1.00 87.94 102 PRO A O 1
ATOM 814 N N . VAL A 1 103 ? -12.055 4.533 10.296 1.00 91.75 103 VAL A N 1
ATOM 815 C CA . VAL A 1 103 ? -12.208 4.897 8.891 1.00 91.75 103 VAL A CA 1
ATOM 816 C C . VAL A 1 103 ? -11.581 3.761 8.092 1.00 91.75 103 VAL A C 1
ATOM 818 O O . VAL A 1 103 ? -10.358 3.681 7.971 1.00 91.75 103 VAL A O 1
ATOM 821 N N . VAL A 1 104 ? -12.411 2.831 7.624 1.00 91.56 104 VAL A N 1
ATOM 822 C CA . VAL A 1 104 ? -11.953 1.620 6.938 1.00 91.56 104 VAL A CA 1
ATOM 823 C C . VAL A 1 104 ? -11.995 1.844 5.437 1.00 91.56 104 VAL A C 1
ATOM 825 O O . VAL A 1 104 ? -13.063 2.096 4.895 1.00 91.56 104 VAL A O 1
ATOM 828 N N . VAL A 1 105 ? -10.853 1.780 4.762 1.00 92.12 105 VAL A N 1
ATOM 829 C CA . VAL A 1 105 ? -10.711 2.224 3.367 1.00 92.12 105 VAL A CA 1
ATOM 830 C C . VAL A 1 105 ? -9.987 1.158 2.553 1.00 92.12 105 VAL A C 1
ATOM 832 O O . VAL A 1 105 ? -9.052 0.528 3.051 1.00 92.12 105 VAL A O 1
ATOM 835 N N . SER A 1 106 ? -10.396 0.971 1.297 1.00 91.69 106 SER A N 1
ATOM 836 C CA . SER A 1 106 ? -9.608 0.200 0.338 1.00 91.69 106 SER A CA 1
ATOM 837 C C . SER A 1 106 ? -8.264 0.895 0.072 1.00 91.69 106 SER A C 1
ATOM 839 O O . SER A 1 106 ? -8.155 2.127 0.100 1.00 91.69 106 SER A O 1
ATOM 841 N N . ILE A 1 107 ? -7.214 0.120 -0.192 1.00 92.12 107 ILE A N 1
ATOM 842 C CA . ILE A 1 107 ? -5.902 0.678 -0.532 1.00 92.12 107 ILE A CA 1
ATOM 843 C C . ILE A 1 107 ? -5.966 1.558 -1.791 1.00 92.12 107 ILE A C 1
ATOM 845 O O . ILE A 1 107 ? -5.356 2.629 -1.822 1.00 92.12 107 ILE A O 1
ATOM 849 N N . ASP A 1 108 ? -6.748 1.152 -2.792 1.00 90.25 108 ASP A N 1
ATOM 850 C CA . ASP A 1 108 ? -6.888 1.874 -4.058 1.00 90.25 108 ASP A CA 1
ATOM 851 C C . ASP A 1 108 ? -7.562 3.249 -3.835 1.00 90.25 108 ASP A C 1
ATOM 853 O O . ASP A 1 108 ? -7.031 4.272 -4.275 1.00 90.25 108 ASP A O 1
ATOM 857 N N . ASP A 1 109 ? -8.648 3.321 -3.050 1.00 89.38 109 ASP A N 1
ATOM 858 C CA . ASP A 1 109 ? -9.317 4.594 -2.718 1.00 89.38 109 ASP A CA 1
ATOM 859 C C . ASP A 1 109 ? -8.419 5.519 -1.882 1.00 89.38 109 ASP A C 1
ATOM 861 O O . ASP A 1 109 ? -8.467 6.751 -1.991 1.00 89.38 109 ASP A O 1
ATOM 865 N N . PHE A 1 110 ? -7.550 4.946 -1.049 1.00 91.19 110 PHE A N 1
ATOM 866 C CA . PHE A 1 110 ? -6.608 5.736 -0.266 1.00 91.19 110 PHE A CA 1
ATOM 867 C C . PHE A 1 110 ? -5.558 6.430 -1.150 1.00 91.19 110 PHE A C 1
ATOM 869 O O . PHE A 1 110 ? -5.114 7.549 -0.850 1.00 91.19 110 PHE A O 1
ATOM 876 N N . TYR A 1 111 ? -5.194 5.837 -2.292 1.00 89.19 111 TYR A N 1
ATOM 877 C CA . TYR A 1 111 ? -4.354 6.512 -3.283 1.00 89.19 111 TYR A CA 1
ATOM 878 C C . TYR A 1 111 ? -5.072 7.688 -3.962 1.00 89.19 111 TYR A C 1
ATOM 880 O O . TYR A 1 111 ? -4.428 8.726 -4.162 1.00 89.19 111 TYR A O 1
ATOM 888 N N . VAL A 1 112 ? -6.394 7.608 -4.147 1.00 88.75 112 VAL A N 1
ATOM 889 C CA . VAL A 1 112 ? -7.248 8.690 -4.680 1.00 88.75 112 VAL A CA 1
ATOM 890 C C . VAL A 1 112 ? -7.401 9.870 -3.710 1.00 88.75 112 VAL A C 1
ATOM 892 O O . VAL A 1 112 ? -7.456 11.016 -4.149 1.00 88.75 112 VAL A O 1
ATOM 895 N N . PHE A 1 113 ? -7.405 9.643 -2.389 1.00 84.12 113 PHE A N 1
ATOM 896 C CA . PHE A 1 113 ? -7.587 10.699 -1.370 1.00 84.12 113 PHE A CA 1
ATOM 897 C C . PHE A 1 113 ? -6.668 11.924 -1.565 1.00 84.12 113 PHE A C 1
ATOM 899 O O . PHE A 1 113 ? -7.104 13.063 -1.391 1.00 84.12 113 PHE A O 1
ATOM 906 N N . LEU A 1 114 ? -5.410 11.702 -1.961 1.00 87.06 114 LEU A N 1
ATOM 907 C CA . LEU A 1 114 ? -4.407 12.746 -2.215 1.00 87.06 114 LEU A CA 1
ATOM 908 C C . LEU A 1 114 ? -3.386 12.254 -3.252 1.00 87.06 114 LEU A C 1
ATOM 910 O O . LEU A 1 114 ? -2.310 11.792 -2.858 1.00 87.06 114 LEU A O 1
ATOM 914 N N . PRO A 1 115 ? -3.679 12.330 -4.559 1.00 87.50 115 PRO A N 1
ATOM 915 C CA . PRO A 1 115 ? -2.841 11.704 -5.585 1.00 87.50 115 PRO A CA 1
ATOM 916 C C . PRO A 1 115 ? -1.421 12.285 -5.639 1.00 87.50 115 PRO A C 1
ATOM 918 O O . PRO A 1 115 ? -0.462 11.576 -5.925 1.00 87.50 115 PRO A O 1
ATOM 921 N N . GLY A 1 116 ? -1.266 13.562 -5.270 1.00 86.69 116 GLY A N 1
ATOM 922 C CA . GLY A 1 116 ? 0.035 14.234 -5.181 1.00 86.69 116 GLY A CA 1
ATOM 923 C C . GLY A 1 116 ? 0.955 13.726 -4.063 1.00 86.69 116 GLY A C 1
ATOM 924 O O . GLY A 1 116 ? 2.130 14.083 -4.035 1.00 86.69 116 GLY A O 1
ATOM 925 N N . THR A 1 117 ? 0.441 12.892 -3.156 1.00 87.88 117 THR A N 1
ATOM 926 C CA . THR A 1 117 ? 1.176 12.349 -2.010 1.00 87.88 117 THR A CA 1
ATOM 927 C C . THR A 1 117 ? 1.102 10.821 -2.052 1.00 87.88 117 THR A C 1
ATOM 929 O O . THR A 1 117 ? 0.176 10.263 -1.475 1.00 87.88 117 THR A O 1
ATOM 932 N N . PRO A 1 118 ? 2.046 10.113 -2.701 1.00 86.31 118 PRO A N 1
ATOM 933 C CA . PRO A 1 118 ? 2.022 8.648 -2.815 1.00 86.31 118 PRO A CA 1
ATOM 934 C C . PRO A 1 118 ? 2.333 7.908 -1.507 1.00 86.31 118 PRO A C 1
ATOM 936 O O . PRO A 1 118 ? 2.141 6.707 -1.431 1.00 86.31 118 PRO A O 1
ATOM 939 N N . SER A 1 119 ? 2.826 8.596 -0.479 1.00 86.31 119 SER A N 1
ATOM 940 C CA . SER A 1 119 ? 3.126 7.991 0.824 1.00 86.31 119 SER A CA 1
ATOM 941 C C . SER A 1 119 ? 1.847 7.820 1.648 1.00 86.31 119 SER A C 1
ATOM 943 O O . SER A 1 119 ? 1.205 8.813 2.001 1.00 86.31 119 SER A O 1
ATOM 945 N N . LEU A 1 120 ? 1.509 6.581 2.012 1.00 87.19 120 LEU A N 1
ATOM 946 C CA . LEU A 1 120 ? 0.402 6.229 2.906 1.00 87.19 120 LEU A CA 1
ATOM 947 C C . LEU A 1 120 ? 0.528 6.942 4.259 1.00 87.19 120 LEU A C 1
ATOM 949 O O . LEU A 1 120 ? -0.450 7.432 4.829 1.00 87.19 120 LEU A O 1
ATOM 953 N N . VAL A 1 121 ? 1.759 7.066 4.752 1.00 81.06 121 VAL A N 1
ATOM 954 C CA . VAL A 1 121 ? 2.069 7.730 6.025 1.00 81.06 121 VAL A CA 1
ATOM 955 C C . VAL A 1 121 ? 1.797 9.219 5.956 1.00 81.06 121 VAL A C 1
ATOM 957 O O . VAL A 1 121 ? 1.124 9.779 6.815 1.00 81.06 121 VAL A O 1
ATOM 960 N N . THR A 1 122 ? 2.302 9.871 4.913 1.00 84.25 122 THR A N 1
ATOM 961 C CA . THR A 1 122 ? 2.139 11.315 4.745 1.00 84.25 122 THR A CA 1
ATOM 962 C C . THR A 1 122 ? 0.674 11.653 4.483 1.00 84.25 122 THR A C 1
ATOM 964 O O . THR A 1 122 ? 0.176 12.637 5.022 1.00 84.25 122 THR A O 1
ATOM 967 N N . LYS A 1 123 ? -0.053 10.812 3.733 1.00 88.94 123 LYS A N 1
ATOM 968 C CA . LYS A 1 123 ? -1.513 10.922 3.597 1.00 88.94 123 LYS A CA 1
ATOM 969 C C . LYS A 1 123 ? -2.203 10.870 4.960 1.00 88.94 123 LYS A C 1
ATOM 971 O O . LYS A 1 123 ? -3.041 11.720 5.230 1.00 88.94 123 LYS A O 1
ATOM 976 N N . THR A 1 124 ? -1.822 9.933 5.827 1.00 88.00 124 THR A N 1
ATOM 977 C CA . THR A 1 124 ? -2.377 9.806 7.188 1.00 88.00 124 THR A CA 1
ATOM 978 C C . THR A 1 124 ? -2.082 11.043 8.041 1.00 88.00 124 THR A C 1
ATOM 980 O O . THR A 1 124 ? -2.968 11.541 8.725 1.00 88.00 124 THR A O 1
ATOM 983 N N . GLN A 1 125 ? -0.871 11.601 7.963 1.00 85.50 125 GLN A N 1
ATOM 984 C CA . GLN A 1 125 ? -0.520 12.838 8.673 1.00 85.50 125 GLN A CA 1
ATOM 985 C C . GLN A 1 125 ? -1.340 14.037 8.180 1.00 85.50 125 GLN A C 1
ATOM 987 O O . GLN A 1 125 ? -1.849 14.810 8.985 1.00 85.50 125 GLN A O 1
ATOM 992 N N . ILE A 1 126 ? -1.512 14.181 6.863 1.00 88.50 126 ILE A N 1
ATOM 993 C CA . ILE A 1 126 ? -2.362 15.238 6.299 1.00 88.50 126 ILE A CA 1
ATOM 994 C C . ILE A 1 126 ? -3.822 15.013 6.705 1.00 88.50 126 ILE A C 1
ATOM 996 O O . ILE A 1 126 ? -4.508 15.967 7.061 1.00 88.50 126 ILE A O 1
ATOM 1000 N N . PHE A 1 127 ? -4.295 13.764 6.689 1.00 90.62 127 PHE A N 1
ATOM 1001 C CA . PHE A 1 127 ? -5.628 13.413 7.167 1.00 90.62 127 PHE A CA 1
ATOM 1002 C C . PHE A 1 127 ? -5.834 13.854 8.616 1.00 90.62 127 PHE A C 1
ATOM 1004 O O . PHE A 1 127 ? -6.824 14.520 8.887 1.00 90.62 127 PHE A O 1
ATOM 1011 N N . ASP A 1 128 ? -4.896 13.540 9.512 1.00 88.44 128 ASP A N 1
ATOM 1012 C CA . ASP A 1 128 ? -4.931 13.921 10.927 1.00 88.44 128 ASP A CA 1
ATOM 1013 C C . ASP A 1 128 ? -5.076 15.440 11.101 1.00 88.44 128 ASP A C 1
ATOM 1015 O O . ASP A 1 128 ? -5.950 15.921 11.822 1.00 88.44 128 ASP A O 1
ATOM 1019 N N . GLU A 1 129 ? -4.275 16.216 10.368 1.00 89.00 129 GLU A N 1
ATOM 1020 C CA . GLU A 1 129 ? -4.322 17.674 10.450 1.00 89.00 129 GLU A CA 1
ATOM 1021 C C . GLU A 1 129 ? -5.606 18.280 9.867 1.00 89.00 129 GLU A C 1
ATOM 1023 O O . GLU A 1 129 ? -6.118 19.266 10.402 1.00 89.00 129 GLU A O 1
ATOM 1028 N N . VAL A 1 130 ? -6.135 17.713 8.780 1.00 90.56 130 VAL A N 1
ATOM 1029 C CA . VAL A 1 130 ? -7.417 18.143 8.203 1.00 90.56 130 VAL A CA 1
ATOM 1030 C C . VAL A 1 130 ? -8.567 17.741 9.129 1.00 90.56 130 VAL A C 1
ATOM 1032 O O . VAL A 1 130 ? -9.461 18.548 9.380 1.00 90.56 130 VAL A O 1
ATOM 1035 N N . ALA A 1 131 ? -8.540 16.531 9.688 1.00 89.38 131 ALA A N 1
ATOM 1036 C CA . ALA A 1 131 ? -9.541 16.028 10.621 1.00 89.38 131 ALA A CA 1
ATOM 1037 C C . ALA A 1 131 ? -9.601 16.874 11.898 1.00 89.38 131 ALA A C 1
ATOM 1039 O O . ALA A 1 131 ? -10.696 17.226 12.330 1.00 89.38 131 ALA A O 1
ATOM 1040 N N . ALA A 1 132 ? -8.453 17.292 12.438 1.00 88.19 132 ALA A N 1
ATOM 1041 C CA . ALA A 1 132 ? -8.388 18.186 13.592 1.00 88.19 132 ALA A CA 1
ATOM 1042 C C . ALA A 1 132 ? -9.056 19.554 13.340 1.00 88.19 132 ALA A C 1
ATOM 1044 O O . ALA A 1 132 ? -9.547 20.178 14.277 1.00 88.19 132 ALA A O 1
ATOM 1045 N N . GLU A 1 133 ? -9.113 20.026 12.090 1.00 89.62 133 GLU A N 1
ATOM 1046 C CA . GLU A 1 133 ? -9.868 21.233 11.723 1.00 89.62 133 GLU A CA 1
ATOM 1047 C C . GLU A 1 133 ? -11.351 20.964 11.472 1.00 89.62 133 GLU A C 1
ATOM 1049 O O . GLU A 1 133 ? -12.197 21.762 11.869 1.00 89.62 133 GLU A O 1
ATOM 1054 N N . GLN A 1 134 ? -11.673 19.882 10.758 1.00 87.88 134 GLN A N 1
ATOM 1055 C CA . GLN A 1 134 ? -13.042 19.604 10.320 1.00 87.88 134 GLN A CA 1
ATOM 1056 C C . GLN A 1 134 ? -13.901 18.999 11.440 1.00 87.88 134 GLN A C 1
ATOM 1058 O O . GLN A 1 134 ? -15.094 19.284 11.522 1.00 87.88 134 GLN A O 1
ATOM 1063 N N . GLN A 1 135 ? -13.309 18.149 12.283 1.00 88.62 135 GLN A N 1
ATOM 1064 C CA . GLN A 1 135 ? -13.967 17.383 13.345 1.00 88.62 135 GLN A CA 1
ATOM 1065 C C . GLN A 1 135 ? -13.070 17.295 14.603 1.00 88.62 135 GLN A C 1
ATOM 1067 O O . GLN A 1 135 ? -12.703 16.200 15.022 1.00 88.62 135 GLN A O 1
ATOM 1072 N N . PRO A 1 136 ? -12.739 18.429 15.259 1.00 86.06 136 PRO A N 1
ATOM 1073 C CA . PRO A 1 136 ? -11.771 18.496 16.370 1.00 86.06 136 PRO A CA 1
ATOM 1074 C C . PRO A 1 136 ? -12.117 17.650 17.605 1.00 86.06 136 PRO A C 1
ATOM 1076 O O . PRO A 1 136 ? -11.262 17.434 18.459 1.00 86.06 136 PRO A O 1
ATOM 1079 N N . ALA A 1 137 ? -13.377 17.232 17.745 1.00 86.81 137 ALA A N 1
ATOM 1080 C CA . ALA A 1 137 ? -13.860 16.437 18.873 1.00 86.81 137 ALA A CA 1
ATOM 1081 C C . ALA A 1 137 ? -13.816 14.921 18.615 1.00 86.81 137 ALA A C 1
ATOM 1083 O O . ALA A 1 137 ? -14.208 14.154 19.493 1.00 86.81 137 ALA A O 1
ATOM 1084 N N . VAL A 1 138 ? -13.397 14.495 17.420 1.00 85.75 138 VAL A N 1
ATOM 1085 C CA . VAL A 1 138 ? -13.391 13.091 17.009 1.00 85.75 138 VAL A CA 1
ATOM 1086 C C . VAL A 1 138 ? -11.950 12.632 16.826 1.00 85.75 138 VAL A C 1
ATOM 1088 O O . VAL A 1 138 ? -11.239 13.133 15.958 1.00 85.75 138 VAL A O 1
ATOM 1091 N N . ASP A 1 139 ? -11.538 11.653 17.627 1.00 85.25 139 ASP A N 1
ATOM 1092 C CA . ASP A 1 139 ? -10.327 10.886 17.352 1.00 85.25 139 ASP A CA 1
ATOM 1093 C C . ASP A 1 139 ? -10.649 9.870 16.249 1.00 85.25 139 ASP A C 1
ATOM 1095 O O . ASP A 1 139 ? -11.658 9.169 16.324 1.00 85.25 139 ASP A O 1
ATOM 1099 N N . PHE A 1 140 ? -9.803 9.770 15.227 1.00 87.38 140 PHE A N 1
ATOM 1100 C CA . PHE A 1 140 ? -9.973 8.820 14.124 1.00 87.38 140 PHE A CA 1
ATOM 1101 C C . PHE A 1 140 ? -8.920 7.720 14.178 1.00 87.38 140 PHE A C 1
ATOM 1103 O O . PHE A 1 140 ? -7.851 7.908 14.749 1.00 87.38 140 PHE A O 1
ATOM 1110 N N . ALA A 1 141 ? -9.205 6.588 13.541 1.00 86.88 141 ALA A N 1
ATOM 1111 C CA . ALA A 1 141 ? -8.233 5.547 13.230 1.00 86.88 141 ALA A CA 1
ATOM 1112 C C . ALA A 1 141 ? -8.438 5.098 11.783 1.00 86.88 141 ALA A C 1
ATOM 1114 O O . ALA A 1 141 ? -9.567 4.812 11.399 1.00 86.88 141 ALA A O 1
ATOM 1115 N N . ILE A 1 142 ? -7.381 5.020 10.978 1.00 89.56 142 ILE A N 1
ATOM 1116 C CA . ILE A 1 142 ? -7.473 4.524 9.600 1.00 89.56 142 ILE A CA 1
ATOM 1117 C C . ILE A 1 142 ? -7.157 3.030 9.589 1.00 89.56 142 ILE A C 1
ATOM 1119 O O . ILE A 1 142 ? -6.124 2.610 10.106 1.00 89.56 142 ILE A O 1
ATOM 1123 N N . VAL A 1 143 ? -8.026 2.238 8.962 1.00 90.19 143 VAL A N 1
ATOM 1124 C CA . VAL A 1 143 ? -7.797 0.815 8.686 1.00 90.19 143 VAL A CA 1
ATOM 1125 C C . VAL A 1 143 ? -7.765 0.634 7.169 1.00 90.19 143 VAL A C 1
ATOM 1127 O O . VAL A 1 143 ? -8.790 0.774 6.509 1.00 90.19 143 VAL A O 1
ATOM 1130 N N . LEU A 1 144 ? -6.592 0.358 6.603 1.00 92.19 144 LEU A N 1
ATOM 1131 C CA . LEU A 1 144 ? -6.425 0.042 5.186 1.00 92.19 144 LEU A CA 1
ATOM 1132 C C . LEU A 1 144 ? -6.606 -1.452 4.951 1.00 92.19 144 LEU A C 1
ATOM 1134 O O . LEU A 1 144 ? -6.007 -2.264 5.656 1.00 92.19 144 LEU A O 1
ATOM 1138 N N . SER A 1 145 ? -7.402 -1.790 3.944 1.00 93.62 145 SER A N 1
ATOM 1139 C CA . SER A 1 145 ? -7.659 -3.163 3.510 1.00 93.62 145 SER A CA 1
ATOM 1140 C C . SER A 1 145 ? -7.940 -3.198 1.998 1.00 93.62 145 SER A C 1
ATOM 1142 O O . SER A 1 145 ? -7.544 -2.294 1.264 1.00 93.62 145 SER A O 1
ATOM 1144 N N . ASP A 1 146 ? -8.612 -4.241 1.527 1.00 93.44 146 ASP A N 1
ATOM 1145 C CA . ASP A 1 146 ? -8.883 -4.574 0.131 1.00 93.44 146 ASP A CA 1
ATOM 1146 C C . ASP A 1 146 ? -7.639 -4.804 -0.747 1.00 93.44 146 ASP A C 1
ATOM 1148 O O . ASP A 1 146 ? -7.694 -4.702 -1.974 1.00 93.44 146 ASP A O 1
ATOM 1152 N N . PHE A 1 147 ? -6.509 -5.182 -0.142 1.00 93.75 147 PHE A N 1
ATOM 1153 C CA . PHE A 1 147 ? -5.303 -5.549 -0.892 1.00 93.75 147 PHE A CA 1
ATOM 1154 C C . PHE A 1 147 ? -5.541 -6.793 -1.748 1.00 93.75 147 PHE A C 1
ATOM 1156 O O . PHE A 1 147 ? -5.023 -6.878 -2.858 1.00 93.75 147 PHE A O 1
ATOM 1163 N N . THR A 1 148 ? -6.378 -7.723 -1.276 1.00 92.69 148 THR A N 1
ATOM 1164 C CA . THR A 1 148 ? -6.758 -8.916 -2.040 1.00 92.69 148 THR A CA 1
ATOM 1165 C C . THR A 1 148 ? -7.519 -8.590 -3.332 1.00 92.69 148 THR A C 1
ATOM 1167 O O . THR A 1 148 ? -7.402 -9.328 -4.311 1.00 92.69 148 THR A O 1
ATOM 1170 N N . ARG A 1 149 ? -8.298 -7.498 -3.371 1.00 91.00 149 ARG A N 1
ATOM 1171 C CA . ARG A 1 149 ? -9.046 -7.089 -4.577 1.00 91.00 149 ARG A CA 1
ATOM 1172 C C . ARG A 1 149 ? -8.311 -6.076 -5.445 1.00 91.00 149 ARG A C 1
ATOM 1174 O O . ARG A 1 149 ? -8.715 -5.889 -6.596 1.00 91.00 149 ARG A O 1
ATOM 1181 N N . SER A 1 150 ? -7.257 -5.442 -4.933 1.00 91.19 150 SER A N 1
ATOM 1182 C CA . SER A 1 150 ? -6.480 -4.488 -5.718 1.00 91.19 150 SER A CA 1
ATOM 1183 C C . SER A 1 150 ? -5.912 -5.165 -6.965 1.00 91.19 150 SER A C 1
ATOM 1185 O O . SER A 1 150 ? -5.191 -6.162 -6.910 1.00 91.19 150 SER A O 1
ATOM 1187 N N . LYS A 1 151 ? -6.204 -4.585 -8.132 1.00 87.31 151 LYS A N 1
ATOM 1188 C CA . LYS A 1 151 ? -5.643 -5.057 -9.410 1.00 87.31 151 LYS A CA 1
ATOM 1189 C C . LYS A 1 151 ? -4.150 -4.766 -9.536 1.00 87.31 151 LYS A C 1
ATOM 1191 O O . LYS A 1 151 ? -3.499 -5.316 -10.433 1.00 87.31 151 LYS A O 1
ATOM 1196 N N . LEU A 1 152 ? -3.639 -3.869 -8.693 1.00 91.00 152 LEU A N 1
ATOM 1197 C CA . LEU A 1 152 ? -2.245 -3.464 -8.670 1.00 91.00 152 LEU A CA 1
ATOM 1198 C C . LEU A 1 152 ? -1.438 -4.352 -7.715 1.00 91.00 152 LEU A C 1
ATOM 1200 O O . LEU A 1 152 ? -0.458 -4.974 -8.131 1.00 91.00 152 LEU A O 1
ATOM 1204 N N . PHE A 1 153 ? -1.871 -4.442 -6.458 1.00 92.88 153 PHE A N 1
ATOM 1205 C CA . PHE A 1 153 ? -1.262 -5.311 -5.457 1.00 92.88 153 PHE A CA 1
ATOM 1206 C C . PHE A 1 153 ? -1.835 -6.717 -5.621 1.00 92.88 153 PHE A C 1
ATOM 1208 O O . PHE A 1 153 ? -2.711 -7.122 -4.879 1.00 92.88 153 PHE A O 1
ATOM 1215 N N . SER A 1 154 ? -1.378 -7.459 -6.625 1.00 92.69 154 SER A N 1
ATOM 1216 C CA . SER A 1 154 ? -1.679 -8.892 -6.748 1.00 92.69 154 SER A CA 1
ATOM 1217 C C . SER A 1 154 ? -0.520 -9.720 -6.203 1.00 92.69 154 SER A C 1
ATOM 1219 O O . SER A 1 154 ? 0.629 -9.272 -6.240 1.00 92.69 154 SER A O 1
ATOM 1221 N N . GLN A 1 155 ? -0.799 -10.940 -5.736 1.00 91.31 155 GLN A N 1
ATOM 1222 C CA . GLN A 1 155 ? 0.238 -11.845 -5.232 1.00 91.31 155 GLN A CA 1
ATOM 1223 C C . GLN A 1 155 ? 1.374 -12.048 -6.247 1.00 91.31 155 GLN A C 1
ATOM 1225 O O . GLN A 1 155 ? 2.541 -11.910 -5.890 1.00 91.31 155 GLN A O 1
ATOM 1230 N N . GLU A 1 156 ? 1.029 -12.275 -7.517 1.00 92.25 156 GLU A N 1
ATOM 1231 C CA . GLU A 1 156 ? 1.989 -12.464 -8.611 1.00 92.25 156 GLU A CA 1
ATOM 1232 C C . GLU A 1 156 ? 2.944 -11.274 -8.772 1.00 92.25 156 GLU A C 1
ATOM 1234 O O . GLU A 1 156 ? 4.137 -11.468 -8.983 1.00 92.25 156 GLU A O 1
ATOM 1239 N N . ILE A 1 157 ? 2.457 -10.037 -8.655 1.00 95.12 157 ILE A N 1
ATOM 1240 C CA . ILE A 1 157 ? 3.315 -8.847 -8.748 1.00 95.12 157 ILE A CA 1
ATOM 1241 C C . ILE A 1 157 ? 4.154 -8.682 -7.479 1.00 95.12 157 ILE A C 1
ATOM 1243 O O . ILE A 1 157 ? 5.350 -8.398 -7.557 1.00 95.12 157 ILE A O 1
ATOM 1247 N N . LEU A 1 158 ? 3.549 -8.873 -6.306 1.00 93.12 158 LEU A N 1
ATOM 1248 C CA . LEU A 1 158 ? 4.205 -8.678 -5.013 1.00 93.12 158 LEU A CA 1
ATOM 1249 C C . LEU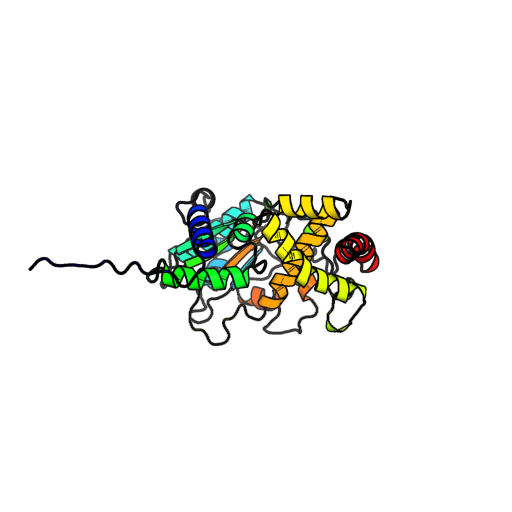 A 1 158 ? 5.378 -9.640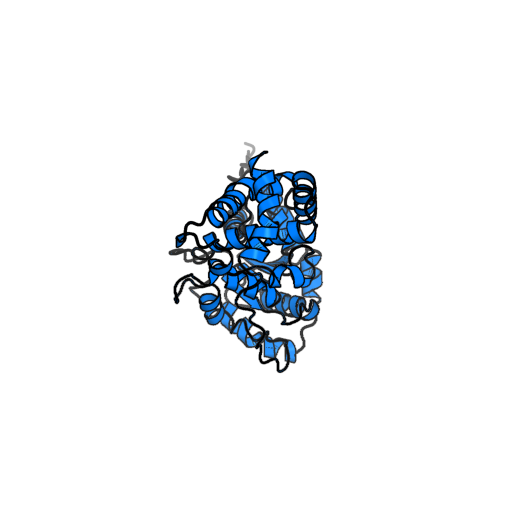 -4.798 1.00 93.12 158 LEU A C 1
ATOM 1251 O O . LEU A 1 158 ? 6.436 -9.224 -4.318 1.00 93.12 158 LEU A O 1
ATOM 1255 N N . GLU A 1 159 ? 5.226 -10.908 -5.181 1.00 91.00 159 GLU A N 1
ATOM 1256 C CA . GLU A 1 159 ? 6.270 -11.939 -5.076 1.00 91.00 159 GLU A CA 1
ATOM 1257 C C . GLU A 1 159 ? 7.488 -11.653 -5.965 1.00 91.00 159 GLU A C 1
ATOM 1259 O O . GLU A 1 159 ? 8.600 -12.087 -5.662 1.00 91.00 159 GLU A O 1
ATOM 1264 N N . GLN A 1 160 ? 7.308 -10.866 -7.026 1.00 93.31 160 GLN A N 1
ATOM 1265 C CA . GLN A 1 160 ? 8.378 -10.502 -7.951 1.00 93.31 160 GLN A CA 1
ATOM 1266 C C . GLN A 1 160 ? 9.223 -9.319 -7.480 1.00 93.31 160 GLN A C 1
ATOM 1268 O O . GLN A 1 160 ? 10.345 -9.136 -7.962 1.00 93.31 160 GLN A O 1
ATOM 1273 N N . ILE A 1 161 ? 8.724 -8.529 -6.528 1.00 92.50 161 ILE A N 1
ATOM 1274 C CA . ILE A 1 161 ? 9.435 -7.359 -6.008 1.00 92.50 161 ILE A CA 1
ATOM 1275 C C . ILE A 1 161 ? 10.743 -7.812 -5.357 1.00 92.50 161 ILE A C 1
ATOM 1277 O O . ILE A 1 161 ? 10.704 -8.585 -4.396 1.00 92.50 161 ILE A O 1
ATOM 1281 N N . PRO A 1 162 ? 11.900 -7.354 -5.857 1.00 90.06 162 PRO A N 1
ATOM 1282 C CA . PRO A 1 162 ? 13.189 -7.830 -5.388 1.00 90.06 162 PRO A CA 1
ATOM 1283 C C . PRO A 1 162 ? 13.607 -7.170 -4.071 1.00 90.06 162 PRO A C 1
ATOM 1285 O O . PRO A 1 162 ? 13.118 -6.096 -3.710 1.00 90.06 162 PRO A O 1
ATOM 1288 N N . SER A 1 163 ? 14.582 -7.761 -3.376 1.00 85.62 163 SER A N 1
ATOM 1289 C CA . SER A 1 163 ? 15.278 -7.030 -2.312 1.00 85.62 163 SER A CA 1
ATOM 1290 C C . SER A 1 163 ? 16.150 -5.907 -2.883 1.00 85.62 163 SER A C 1
ATOM 1292 O O . SER A 1 163 ? 16.617 -5.984 -4.022 1.00 85.62 163 SER A O 1
ATOM 1294 N N . GLN A 1 164 ? 16.389 -4.843 -2.109 1.00 80.06 164 GLN A N 1
ATOM 1295 C CA . GLN A 1 164 ? 17.157 -3.688 -2.605 1.00 80.06 164 GLN A CA 1
ATOM 1296 C C . GLN A 1 164 ? 18.590 -4.033 -3.000 1.00 80.06 164 GLN A C 1
ATOM 1298 O O . GLN A 1 164 ? 19.063 -3.545 -4.027 1.00 80.06 164 GLN A O 1
ATOM 1303 N N . ASP A 1 165 ? 19.276 -4.860 -2.211 1.00 79.00 165 ASP A N 1
ATOM 1304 C CA . ASP A 1 165 ? 20.623 -5.314 -2.566 1.00 79.00 165 ASP A CA 1
ATOM 1305 C C . ASP A 1 165 ? 20.617 -6.134 -3.837 1.00 79.00 165 ASP A C 1
ATOM 1307 O O . ASP A 1 165 ? 21.415 -5.874 -4.735 1.00 79.00 165 ASP A O 1
ATOM 1311 N N . ASN A 1 166 ? 19.685 -7.083 -3.931 1.00 80.50 166 ASN A N 1
ATOM 1312 C CA . ASN A 1 166 ? 19.579 -7.937 -5.097 1.00 80.50 166 ASN A CA 1
ATOM 1313 C C . ASN A 1 166 ? 19.278 -7.105 -6.347 1.00 80.50 166 ASN A C 1
ATOM 1315 O O . ASN A 1 166 ? 19.890 -7.313 -7.378 1.00 80.50 166 ASN A O 1
ATOM 1319 N N . ALA A 1 167 ? 18.413 -6.099 -6.262 1.00 83.38 167 ALA A N 1
ATOM 1320 C CA . ALA A 1 167 ? 18.084 -5.240 -7.395 1.00 83.38 167 ALA A CA 1
ATOM 1321 C C . ALA A 1 167 ? 19.117 -4.142 -7.699 1.00 83.38 167 ALA A C 1
ATOM 1323 O O . ALA A 1 167 ? 18.904 -3.349 -8.615 1.00 83.38 167 ALA A O 1
ATOM 1324 N N . GLY A 1 168 ? 20.188 -4.014 -6.908 1.00 78.88 168 GLY A N 1
ATOM 1325 C CA . GLY A 1 168 ? 21.113 -2.882 -7.004 1.00 78.88 168 GLY A CA 1
ATOM 1326 C C . GLY A 1 168 ? 20.469 -1.526 -6.675 1.00 78.88 168 GLY A C 1
ATOM 1327 O O . GLY A 1 168 ? 21.041 -0.488 -6.995 1.00 78.88 168 GLY A O 1
ATOM 1328 N N . MET A 1 169 ? 19.296 -1.521 -6.034 1.00 82.12 169 MET A N 1
ATOM 1329 C CA . MET A 1 169 ? 18.555 -0.326 -5.607 1.00 82.12 169 MET A CA 1
ATOM 1330 C C . MET A 1 169 ? 18.970 0.164 -4.213 1.00 82.12 169 MET A C 1
ATOM 1332 O O . MET A 1 169 ? 18.385 1.114 -3.690 1.00 82.12 169 MET A O 1
ATOM 1336 N N . ASN A 1 170 ? 19.959 -0.479 -3.586 1.00 77.31 170 ASN A N 1
ATOM 1337 C CA . ASN A 1 170 ? 20.486 -0.029 -2.307 1.00 77.31 170 ASN A CA 1
ATOM 1338 C C . ASN A 1 170 ? 21.160 1.354 -2.477 1.00 77.31 170 ASN A C 1
ATOM 1340 O O . ASN A 1 170 ? 22.156 1.457 -3.204 1.00 77.31 170 ASN A O 1
ATOM 1344 N N . PRO A 1 171 ? 20.674 2.410 -1.792 1.00 67.81 171 PRO A N 1
ATOM 1345 C CA . PRO A 1 171 ? 21.229 3.758 -1.920 1.00 67.81 171 PRO A CA 1
ATOM 1346 C C . PRO A 1 171 ? 22.700 3.856 -1.486 1.00 67.81 171 PRO A C 1
ATOM 1348 O O . PRO A 1 171 ? 23.405 4.754 -1.939 1.00 67.81 171 PRO A O 1
ATOM 1351 N N . TYR A 1 172 ? 23.189 2.927 -0.656 1.00 71.31 172 TYR A N 1
ATOM 1352 C CA . TYR A 1 172 ? 24.588 2.883 -0.222 1.00 71.31 172 TYR A CA 1
ATOM 1353 C C . TYR A 1 172 ? 25.539 2.322 -1.289 1.00 71.31 172 TYR A C 1
ATOM 1355 O O . TYR A 1 172 ? 26.723 2.644 -1.273 1.00 71.31 172 TYR A O 1
ATOM 1363 N N . HIS A 1 173 ? 25.043 1.509 -2.228 1.00 68.75 173 HIS A N 1
ATOM 1364 C CA . HIS A 1 173 ? 25.866 0.852 -3.253 1.00 68.75 173 HIS A CA 1
ATOM 1365 C C . HIS A 1 173 ? 25.915 1.620 -4.589 1.00 68.75 173 HIS A C 1
ATOM 1367 O O . HIS A 1 173 ? 26.632 1.201 -5.493 1.00 68.75 173 HIS A O 1
ATOM 1373 N N . GLN A 1 174 ? 25.181 2.740 -4.706 1.00 70.75 174 GLN A N 1
ATOM 1374 C CA . GLN A 1 174 ? 25.211 3.711 -5.819 1.00 70.75 174 GLN A CA 1
ATOM 1375 C C . GLN A 1 174 ? 25.355 3.094 -7.226 1.00 70.75 174 GLN A C 1
ATOM 1377 O O . GLN A 1 174 ? 26.170 3.534 -8.038 1.00 70.75 174 GLN A O 1
ATOM 1382 N N . THR A 1 175 ? 24.558 2.072 -7.553 1.00 83.62 175 THR A N 1
ATOM 1383 C CA . THR A 1 175 ? 24.551 1.536 -8.922 1.00 83.62 175 THR A CA 1
ATOM 1384 C C . THR A 1 175 ? 23.838 2.508 -9.866 1.00 83.62 175 THR A C 1
ATOM 1386 O O . THR A 1 175 ? 22.870 3.159 -9.471 1.00 83.62 175 THR A O 1
ATOM 1389 N N . HIS A 1 176 ? 24.271 2.593 -11.130 1.00 85.62 176 HIS A N 1
ATOM 1390 C CA . HIS A 1 176 ? 23.605 3.451 -12.122 1.00 85.62 176 HIS A CA 1
ATOM 1391 C C . HIS A 1 176 ? 22.113 3.109 -12.252 1.00 85.62 176 HIS A C 1
ATOM 1393 O O . HIS A 1 176 ? 21.269 3.997 -12.215 1.00 85.62 176 HIS A O 1
ATOM 1399 N N . PHE A 1 177 ? 21.784 1.816 -12.344 1.00 89.25 177 PHE A N 1
ATOM 1400 C CA . PHE A 1 177 ? 20.400 1.345 -12.402 1.00 89.25 177 PHE A CA 1
ATOM 1401 C C . PHE A 1 177 ? 19.592 1.779 -11.172 1.00 89.25 177 PHE A C 1
ATOM 1403 O O . PHE A 1 177 ? 18.519 2.359 -11.319 1.00 89.25 177 PHE A O 1
ATOM 1410 N N . GLY A 1 178 ? 20.119 1.547 -9.966 1.00 86.56 178 GLY A N 1
ATOM 1411 C CA . GLY A 1 178 ? 19.450 1.908 -8.718 1.00 86.56 178 GLY A CA 1
ATOM 1412 C C . GLY A 1 178 ? 19.213 3.410 -8.585 1.00 86.56 178 GLY A C 1
ATOM 1413 O O . GLY A 1 178 ? 18.124 3.818 -8.192 1.00 86.56 178 GLY A O 1
ATOM 1414 N N . ILE A 1 179 ? 20.193 4.233 -8.975 1.00 86.94 179 ILE A N 1
ATOM 1415 C CA . ILE A 1 179 ? 20.058 5.696 -8.999 1.00 86.94 179 ILE A CA 1
ATOM 1416 C C . ILE A 1 179 ? 18.949 6.110 -9.970 1.00 86.94 179 ILE A C 1
ATOM 1418 O O . ILE A 1 179 ? 18.068 6.875 -9.584 1.00 86.94 179 ILE A O 1
ATOM 1422 N N . SER A 1 180 ? 18.947 5.587 -11.200 1.00 88.12 180 SER A N 1
ATOM 1423 C CA . SER A 1 180 ? 17.898 5.889 -12.182 1.00 88.12 180 SER A CA 1
ATOM 1424 C C . SER A 1 180 ? 16.512 5.462 -11.698 1.00 88.12 180 SER A C 1
ATOM 1426 O O . SER A 1 180 ? 15.548 6.204 -11.875 1.00 88.12 180 SER A O 1
ATOM 1428 N N . PHE A 1 181 ? 16.402 4.297 -11.054 1.00 90.00 181 PHE A N 1
ATOM 1429 C CA . PHE A 1 181 ? 15.130 3.800 -10.537 1.00 90.00 181 PHE A CA 1
ATOM 1430 C C . PHE A 1 181 ? 14.598 4.677 -9.396 1.00 90.00 181 PHE A C 1
ATOM 1432 O O . PHE A 1 181 ? 13.454 5.123 -9.441 1.00 90.00 181 PHE A O 1
ATOM 1439 N N . LEU A 1 182 ? 15.435 4.985 -8.400 1.00 86.12 182 LEU A N 1
ATOM 1440 C CA . LEU A 1 182 ? 15.058 5.856 -7.281 1.00 86.12 182 LEU A CA 1
ATOM 1441 C C . LEU A 1 182 ? 14.713 7.272 -7.753 1.00 86.12 182 LEU A C 1
ATOM 1443 O O . LEU A 1 182 ? 13.734 7.854 -7.291 1.00 86.12 182 LEU A O 1
ATOM 1447 N N . HIS A 1 183 ? 15.468 7.795 -8.721 1.00 86.94 183 HIS A N 1
ATOM 1448 C CA . HIS A 1 183 ? 15.161 9.076 -9.341 1.00 86.94 183 HIS A CA 1
ATOM 1449 C C . HIS A 1 183 ? 13.789 9.054 -10.025 1.00 86.94 183 HIS A C 1
ATOM 1451 O O . HIS A 1 183 ? 13.003 9.978 -9.843 1.00 86.94 183 HIS A O 1
ATOM 1457 N N . SER A 1 184 ? 13.458 7.981 -10.749 1.00 85.50 184 SER A N 1
ATOM 1458 C CA . SER A 1 184 ? 12.134 7.823 -11.357 1.00 85.50 184 SER A CA 1
ATOM 1459 C C . SER A 1 184 ? 11.013 7.777 -10.313 1.00 85.50 184 SER A C 1
ATOM 1461 O O . SER A 1 184 ? 9.952 8.361 -10.541 1.00 85.50 184 SER A O 1
ATOM 1463 N N . ALA A 1 185 ? 11.238 7.144 -9.157 1.00 82.62 185 ALA A N 1
ATOM 1464 C CA . ALA A 1 185 ? 10.283 7.157 -8.047 1.00 82.62 185 ALA A CA 1
ATOM 1465 C C . ALA A 1 185 ? 10.016 8.578 -7.541 1.00 82.62 185 ALA A C 1
ATOM 1467 O O . ALA A 1 185 ? 8.905 8.909 -7.129 1.00 82.62 185 ALA A O 1
ATOM 1468 N N . GLU A 1 186 ? 11.043 9.426 -7.541 1.00 82.12 186 GLU A N 1
ATOM 1469 C CA . GLU A 1 186 ? 10.972 10.816 -7.098 1.00 82.12 186 GLU A CA 1
ATOM 1470 C C . GLU A 1 186 ? 10.338 11.752 -8.119 1.00 82.12 186 GLU A C 1
ATOM 1472 O O . GLU A 1 186 ? 9.573 12.629 -7.719 1.00 82.12 186 GLU A O 1
ATOM 1477 N N . THR A 1 187 ? 10.617 11.567 -9.408 1.00 85.88 187 THR A N 1
ATOM 1478 C CA . THR A 1 187 ? 10.238 12.541 -10.437 1.00 85.88 187 THR A CA 1
ATOM 1479 C C . THR A 1 187 ? 9.017 12.149 -11.254 1.00 85.88 187 THR A C 1
ATOM 1481 O O . THR A 1 187 ? 8.270 13.037 -11.650 1.00 85.88 187 THR A O 1
ATOM 1484 N N . GLN A 1 188 ? 8.766 10.855 -11.476 1.00 87.81 188 GLN A N 1
ATOM 1485 C CA . GLN A 1 188 ? 7.718 10.396 -12.401 1.00 87.81 188 GLN A CA 1
ATOM 1486 C C . GLN A 1 188 ? 6.435 9.959 -11.696 1.00 87.81 188 GLN A C 1
ATOM 1488 O O . GLN A 1 188 ? 5.336 10.161 -12.209 1.00 87.81 188 GLN A O 1
ATOM 1493 N N . LEU A 1 189 ? 6.551 9.395 -10.493 1.00 88.44 189 LEU A N 1
ATOM 1494 C CA . LEU A 1 189 ? 5.410 8.809 -9.792 1.00 88.44 189 LEU A CA 1
ATOM 1495 C C . LEU A 1 189 ? 4.305 9.833 -9.479 1.00 88.44 189 LEU A C 1
ATOM 1497 O O . LEU A 1 189 ? 3.131 9.565 -9.718 1.00 88.44 189 LEU A O 1
ATOM 1501 N N . VAL A 1 190 ? 4.672 11.010 -8.962 1.00 90.50 190 VAL A N 1
ATOM 1502 C CA . VAL A 1 190 ? 3.701 12.053 -8.587 1.00 90.50 190 VAL A CA 1
ATOM 1503 C C . VAL A 1 190 ? 2.972 12.623 -9.813 1.00 90.50 190 VAL A C 1
ATOM 1505 O O . VAL A 1 190 ? 1.743 12.657 -9.780 1.00 90.50 190 VAL A O 1
ATOM 1508 N N . PRO A 1 191 ? 3.656 13.026 -10.905 1.00 91.94 191 PRO A N 1
ATOM 1509 C CA . PRO A 1 191 ? 2.973 13.440 -12.131 1.00 91.94 191 PRO A CA 1
ATOM 1510 C C . PRO A 1 191 ? 2.004 12.394 -12.687 1.00 91.94 191 PRO A C 1
ATOM 1512 O O . PRO A 1 191 ? 0.890 12.750 -13.069 1.00 91.94 191 PRO A O 1
ATOM 1515 N N . LEU A 1 192 ? 2.395 11.114 -12.695 1.00 92.50 192 LEU A N 1
ATOM 1516 C CA . LEU A 1 192 ? 1.540 10.024 -13.166 1.00 92.50 192 LEU A CA 1
ATOM 1517 C C . LEU A 1 192 ? 0.273 9.883 -12.311 1.00 92.50 192 LEU A C 1
ATOM 1519 O O . LEU A 1 192 ? -0.833 9.852 -12.849 1.00 92.50 192 LEU A O 1
ATOM 1523 N N . LEU A 1 193 ? 0.419 9.870 -10.982 1.00 92.12 193 LEU A N 1
ATOM 1524 C CA . LEU A 1 193 ? -0.720 9.806 -10.062 1.00 92.12 193 LEU A CA 1
ATOM 1525 C C . LEU A 1 193 ? -1.628 11.029 -10.189 1.00 92.12 193 LEU A C 1
ATOM 1527 O O . LEU A 1 193 ? -2.843 10.879 -10.189 1.00 92.12 193 LEU A O 1
ATOM 1531 N N . LEU A 1 194 ? -1.067 12.234 -10.324 1.00 92.56 194 LEU A N 1
ATOM 1532 C CA . LEU A 1 194 ? -1.854 13.454 -10.512 1.00 92.56 194 LEU A CA 1
ATOM 1533 C C . LEU A 1 194 ? -2.643 13.433 -11.824 1.00 92.56 194 LEU A C 1
ATOM 1535 O O . LEU A 1 194 ? -3.814 13.801 -11.822 1.00 92.56 194 LEU A O 1
ATOM 1539 N N . LYS A 1 195 ? -2.028 12.982 -12.925 1.00 93.25 195 LYS A N 1
ATOM 1540 C CA . LYS A 1 195 ? -2.688 12.873 -14.235 1.00 93.25 195 LYS A CA 1
ATOM 1541 C C . LYS A 1 195 ? -3.878 11.911 -14.200 1.00 93.25 195 LYS A C 1
ATOM 1543 O O . LYS A 1 195 ? -4.899 12.188 -14.818 1.00 93.25 195 LYS A O 1
ATOM 1548 N N . SER A 1 196 ? -3.730 10.806 -13.478 1.00 92.81 196 SER A N 1
ATOM 1549 C CA . SER A 1 196 ? -4.757 9.772 -13.320 1.00 92.81 196 SER A CA 1
ATOM 1550 C C . SER A 1 196 ? -5.664 9.987 -12.101 1.00 92.81 196 SER A C 1
ATOM 1552 O O . SER A 1 196 ? -6.406 9.086 -11.731 1.00 92.81 196 SER A O 1
ATOM 1554 N N . GLU A 1 197 ? -5.581 11.140 -11.428 1.00 89.75 197 GLU A N 1
ATOM 1555 C CA . GLU A 1 197 ? -6.328 11.436 -10.192 1.00 89.75 197 GLU A CA 1
ATOM 1556 C C . GLU A 1 197 ? -6.209 10.345 -9.101 1.00 89.75 197 GLU A C 1
ATOM 1558 O O . GLU A 1 197 ? -7.084 10.179 -8.257 1.00 89.75 197 GLU A O 1
ATOM 1563 N N . GLY A 1 198 ? -5.092 9.615 -9.084 1.00 86.94 198 GLY A N 1
ATOM 1564 C CA . GLY A 1 198 ? -4.816 8.530 -8.144 1.00 86.94 198 GLY A CA 1
ATOM 1565 C C . GLY A 1 198 ? -5.407 7.171 -8.527 1.00 86.94 198 GLY A C 1
ATOM 1566 O O . GLY A 1 198 ? -5.132 6.207 -7.817 1.00 86.94 198 GLY A O 1
ATOM 1567 N N . ASP A 1 199 ? -6.145 7.056 -9.639 1.00 91.62 199 ASP A N 1
ATOM 1568 C CA . ASP A 1 199 ? -6.600 5.765 -10.170 1.00 91.62 199 ASP A CA 1
ATOM 1569 C C . ASP A 1 199 ? -5.398 4.951 -10.663 1.00 91.62 199 ASP A C 1
ATOM 1571 O O . ASP A 1 199 ? -4.808 5.202 -11.717 1.00 91.62 199 ASP A O 1
ATOM 1575 N N . LEU A 1 200 ? -5.042 3.931 -9.888 1.00 91.62 200 LEU A N 1
ATOM 1576 C CA . LEU A 1 200 ? -3.891 3.078 -10.147 1.00 91.62 200 LEU A CA 1
ATOM 1577 C C . LEU A 1 200 ? -4.005 2.290 -11.463 1.00 91.62 200 LEU A C 1
ATOM 1579 O O . LEU A 1 200 ? -2.988 2.033 -12.109 1.00 91.62 200 LEU A O 1
ATOM 1583 N N . SER A 1 201 ? -5.216 1.933 -11.900 1.00 93.19 201 SER A N 1
ATOM 1584 C CA . SER A 1 201 ? -5.428 1.238 -13.179 1.00 93.19 201 SER A CA 1
ATOM 1585 C C . SER A 1 201 ? -5.189 2.176 -14.366 1.00 93.19 201 SER A C 1
ATOM 1587 O O . SER A 1 201 ? -4.609 1.771 -15.383 1.00 93.19 201 SER A O 1
ATOM 1589 N N . ALA A 1 202 ? -5.589 3.441 -14.229 1.00 94.81 202 ALA A N 1
ATOM 1590 C CA . ALA A 1 202 ? -5.279 4.479 -15.205 1.00 94.81 202 ALA A CA 1
ATOM 1591 C C . ALA A 1 202 ? -3.769 4.773 -15.249 1.00 94.81 202 ALA A C 1
ATOM 1593 O O . ALA A 1 202 ? -3.200 4.816 -16.341 1.00 94.81 202 ALA A O 1
ATOM 1594 N N . VAL A 1 203 ? -3.084 4.819 -14.097 1.00 95.00 203 VAL A N 1
ATOM 1595 C CA . VAL A 1 203 ? -1.617 4.989 -14.047 1.00 95.00 203 VAL A CA 1
ATOM 1596 C C . VAL A 1 203 ? -0.889 3.853 -14.767 1.00 95.00 203 VAL A C 1
ATOM 1598 O O . VAL A 1 203 ? 0.036 4.102 -15.540 1.00 95.00 203 VAL A O 1
ATOM 1601 N N . VAL A 1 204 ? -1.308 2.601 -14.561 1.00 96.44 204 VAL A N 1
ATOM 1602 C CA . VAL A 1 204 ? -0.752 1.448 -15.291 1.00 96.44 204 VAL A CA 1
ATOM 1603 C C . VAL A 1 204 ? -0.938 1.622 -16.801 1.00 96.44 204 VAL A C 1
ATOM 1605 O O . VAL A 1 204 ? -0.005 1.390 -17.570 1.00 96.44 204 VAL A O 1
ATOM 1608 N N . SER A 1 205 ? -2.115 2.071 -17.237 1.00 96.06 205 SER A N 1
ATOM 1609 C CA . SER A 1 205 ? -2.403 2.322 -18.656 1.00 96.06 205 SER A CA 1
ATOM 1610 C C . SER A 1 205 ? -1.540 3.452 -19.234 1.00 96.06 205 SER A C 1
ATOM 1612 O O . SER A 1 205 ? -1.041 3.341 -20.357 1.00 96.06 205 SER A O 1
ATOM 1614 N N . ASP A 1 206 ? -1.300 4.504 -18.453 1.00 93.94 206 ASP A N 1
ATOM 1615 C CA . ASP A 1 206 ? -0.429 5.621 -18.815 1.00 93.94 206 ASP A CA 1
ATOM 1616 C C . ASP A 1 206 ? 1.031 5.183 -18.979 1.00 93.94 206 ASP A C 1
ATOM 1618 O O . ASP A 1 206 ? 1.650 5.491 -19.999 1.00 93.94 206 ASP A O 1
ATOM 1622 N N . ILE A 1 207 ? 1.571 4.408 -18.031 1.00 94.75 207 ILE A N 1
ATOM 1623 C CA . ILE A 1 207 ? 2.936 3.862 -18.120 1.00 94.75 207 ILE A CA 1
ATOM 1624 C C . ILE A 1 207 ? 3.093 3.033 -19.398 1.00 94.75 207 ILE A C 1
ATOM 1626 O O . ILE A 1 207 ? 4.055 3.217 -20.145 1.00 94.75 207 ILE A O 1
ATOM 1630 N N . ARG A 1 208 ? 2.135 2.146 -19.687 1.00 95.94 208 ARG A N 1
ATOM 1631 C CA . ARG A 1 208 ? 2.162 1.315 -20.899 1.00 95.94 208 ARG A CA 1
ATOM 1632 C C . ARG A 1 208 ? 2.117 2.151 -22.170 1.00 95.94 208 ARG A C 1
ATOM 1634 O O . ARG A 1 208 ? 2.831 1.852 -23.115 1.00 95.94 208 ARG A O 1
ATOM 1641 N N . THR A 1 209 ? 1.316 3.212 -22.183 1.00 93.25 209 THR A N 1
ATOM 1642 C CA . THR A 1 209 ? 1.203 4.105 -23.343 1.00 93.25 209 THR A CA 1
ATOM 1643 C C . THR A 1 209 ? 2.520 4.827 -23.629 1.00 93.25 209 THR A C 1
ATOM 1645 O O . THR A 1 209 ? 2.889 4.993 -24.787 1.00 93.25 209 THR A O 1
ATOM 1648 N N . VAL A 1 210 ? 3.241 5.245 -22.585 1.00 90.62 210 VAL A N 1
ATOM 1649 C CA . VAL A 1 210 ? 4.520 5.963 -22.726 1.00 90.62 210 VAL A CA 1
ATOM 1650 C C . VAL A 1 210 ? 5.675 5.022 -23.076 1.00 90.62 210 VAL A C 1
ATOM 1652 O O . VAL A 1 210 ? 6.600 5.421 -23.778 1.00 90.62 210 VAL A O 1
ATOM 1655 N N . THR A 1 211 ? 5.641 3.783 -22.585 1.00 92.25 211 THR A N 1
ATOM 1656 C CA . THR A 1 211 ? 6.816 2.893 -22.595 1.00 92.25 211 THR A CA 1
ATOM 1657 C C . THR A 1 211 ? 6.673 1.642 -23.462 1.00 92.25 211 THR A C 1
ATOM 1659 O O . THR A 1 211 ? 7.658 0.930 -23.641 1.00 92.25 211 THR A O 1
ATOM 1662 N N . ASP A 1 212 ? 5.476 1.369 -23.992 1.00 92.75 212 ASP A N 1
ATOM 1663 C CA . ASP A 1 212 ? 5.123 0.154 -24.747 1.00 92.75 212 ASP A CA 1
ATOM 1664 C C . ASP A 1 212 ? 5.454 -1.156 -23.996 1.00 92.75 212 ASP A C 1
ATOM 1666 O O . ASP A 1 212 ? 5.772 -2.191 -24.581 1.00 92.75 212 ASP A O 1
ATOM 1670 N N . CYS A 1 213 ? 5.421 -1.118 -22.658 1.00 95.38 213 CYS A N 1
ATOM 1671 C CA . CYS A 1 213 ? 5.701 -2.278 -21.816 1.00 95.38 213 CYS A CA 1
ATOM 1672 C C . CYS A 1 213 ? 4.457 -3.156 -21.583 1.00 95.38 213 CYS A C 1
ATOM 1674 O O . CYS A 1 213 ? 3.308 -2.767 -21.839 1.00 95.38 213 CYS A O 1
ATOM 1676 N N . SER A 1 214 ? 4.684 -4.369 -21.069 1.00 96.88 214 SER A N 1
ATOM 1677 C CA . SER A 1 214 ? 3.591 -5.257 -20.668 1.00 96.88 214 SER A CA 1
ATOM 1678 C C . SER A 1 214 ? 2.824 -4.688 -19.465 1.00 96.88 214 SER A C 1
ATOM 1680 O O . SER A 1 214 ? 3.348 -3.897 -18.681 1.00 96.88 214 SER A O 1
ATOM 1682 N N . GLU A 1 215 ? 1.566 -5.103 -19.286 1.00 96.50 215 GLU A N 1
ATOM 1683 C CA . GLU A 1 215 ? 0.789 -4.703 -18.104 1.00 96.50 215 GLU A CA 1
ATOM 1684 C C . GLU A 1 215 ? 1.444 -5.168 -16.801 1.00 96.50 215 GLU A C 1
ATOM 1686 O O . GLU A 1 215 ? 1.462 -4.428 -15.820 1.00 96.50 215 GLU A O 1
ATOM 1691 N N . GLU A 1 216 ? 2.024 -6.364 -16.808 1.00 96.81 216 GLU A N 1
ATOM 1692 C CA . GLU A 1 216 ? 2.748 -6.911 -15.667 1.00 96.81 216 GLU A CA 1
ATOM 1693 C C . GLU A 1 216 ? 3.971 -6.049 -15.309 1.00 96.81 216 GLU A C 1
ATOM 1695 O O . GLU A 1 216 ? 4.168 -5.718 -14.142 1.00 96.81 216 GLU A O 1
ATOM 1700 N N . ASP A 1 217 ? 4.753 -5.610 -16.304 1.00 97.31 217 ASP A N 1
ATOM 1701 C CA . ASP A 1 217 ? 5.909 -4.726 -16.088 1.00 97.31 217 ASP A CA 1
ATOM 1702 C C . ASP A 1 217 ? 5.499 -3.347 -15.570 1.00 97.31 217 ASP A C 1
ATOM 1704 O O . ASP A 1 217 ? 6.145 -2.812 -14.669 1.00 97.31 217 ASP A O 1
ATOM 1708 N N . ALA A 1 218 ? 4.414 -2.778 -16.100 1.00 96.88 218 ALA A N 1
ATOM 1709 C CA . ALA A 1 218 ? 3.872 -1.510 -15.620 1.00 96.88 218 ALA A CA 1
ATOM 1710 C C . ALA A 1 218 ? 3.405 -1.607 -14.160 1.00 96.88 218 ALA A C 1
ATOM 1712 O O . ALA A 1 218 ? 3.695 -0.712 -13.363 1.00 96.88 218 ALA A O 1
ATOM 1713 N N . LYS A 1 219 ? 2.732 -2.704 -13.784 1.00 97.50 219 LYS A N 1
ATOM 1714 C CA . LYS A 1 219 ? 2.332 -2.971 -12.393 1.00 97.50 219 LYS A CA 1
ATOM 1715 C C . LYS A 1 219 ? 3.545 -3.157 -11.492 1.00 97.50 219 LYS A C 1
ATOM 1717 O O . LYS A 1 219 ? 3.625 -2.503 -10.457 1.00 97.50 219 LYS A O 1
ATOM 1722 N N . LEU A 1 220 ? 4.505 -3.990 -11.893 1.00 96.75 220 LEU A N 1
ATOM 1723 C CA . LEU A 1 220 ? 5.728 -4.227 -11.127 1.00 96.75 220 LEU A CA 1
ATOM 1724 C C . LEU A 1 220 ? 6.501 -2.925 -10.899 1.00 96.75 220 LEU A C 1
ATOM 1726 O O . LEU A 1 220 ? 6.939 -2.652 -9.779 1.00 96.75 220 LEU A O 1
ATOM 1730 N N . PHE A 1 221 ? 6.615 -2.093 -11.935 1.00 95.69 221 PHE A N 1
ATOM 1731 C CA . PHE A 1 221 ? 7.216 -0.772 -11.838 1.00 95.69 221 PHE A CA 1
ATOM 1732 C C . PHE A 1 221 ? 6.453 0.113 -10.847 1.00 95.69 221 PHE A C 1
ATOM 1734 O O . PHE A 1 221 ? 7.054 0.615 -9.895 1.00 95.69 221 PHE A O 1
ATOM 1741 N N . LEU A 1 222 ? 5.140 0.284 -11.026 1.00 95.56 222 LEU A N 1
ATOM 1742 C CA . LEU A 1 222 ? 4.329 1.164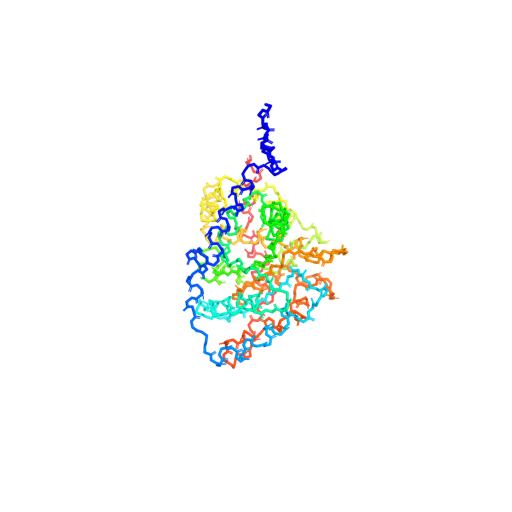 -10.184 1.00 95.56 222 LEU A CA 1
ATOM 1743 C C . LEU A 1 222 ? 4.340 0.722 -8.716 1.00 95.56 222 LEU A C 1
ATOM 1745 O O . LEU A 1 222 ? 4.635 1.540 -7.847 1.00 95.56 222 LEU A O 1
ATOM 1749 N N . VAL A 1 223 ? 4.094 -0.563 -8.437 1.00 94.69 223 VAL A N 1
ATOM 1750 C CA . VAL A 1 223 ? 4.109 -1.100 -7.068 1.00 94.69 223 VAL A CA 1
ATOM 1751 C C . VAL A 1 223 ? 5.471 -0.877 -6.430 1.00 94.69 223 VAL A C 1
ATOM 1753 O O . VAL A 1 223 ? 5.540 -0.319 -5.340 1.00 94.69 223 VAL A O 1
ATOM 1756 N N . THR A 1 224 ? 6.565 -1.231 -7.112 1.00 93.69 224 THR A N 1
ATOM 1757 C CA . THR A 1 224 ? 7.911 -1.050 -6.546 1.00 93.69 224 THR A CA 1
ATOM 1758 C C . THR A 1 224 ? 8.174 0.418 -6.193 1.00 93.69 224 THR A C 1
ATOM 1760 O O . THR A 1 224 ? 8.695 0.705 -5.117 1.00 93.69 224 THR A O 1
ATOM 1763 N N . ASN A 1 225 ? 7.770 1.360 -7.052 1.00 91.44 225 ASN A N 1
ATOM 1764 C CA . ASN A 1 225 ? 7.912 2.795 -6.791 1.00 91.44 225 ASN A CA 1
ATOM 1765 C C . ASN A 1 225 ? 7.057 3.277 -5.603 1.00 91.44 225 ASN A C 1
ATOM 1767 O O . ASN A 1 225 ? 7.557 4.039 -4.773 1.00 91.44 225 ASN A O 1
ATOM 1771 N N . LEU A 1 226 ? 5.802 2.828 -5.492 1.00 90.81 226 LEU A N 1
ATOM 1772 C CA . LEU A 1 226 ? 4.918 3.153 -4.364 1.00 90.81 226 LEU A CA 1
ATOM 1773 C C . LEU A 1 226 ? 5.501 2.643 -3.038 1.00 90.81 226 LEU A C 1
ATOM 1775 O O . LEU A 1 226 ? 5.691 3.426 -2.108 1.00 90.81 226 LEU A O 1
ATOM 1779 N N . LEU A 1 227 ? 5.897 1.367 -2.982 1.00 88.38 227 LEU A N 1
ATOM 1780 C CA . LEU A 1 227 ? 6.472 0.769 -1.774 1.00 88.38 227 LEU A CA 1
ATOM 1781 C C . LEU A 1 227 ? 7.807 1.430 -1.374 1.00 88.38 227 LEU A C 1
ATOM 1783 O O . LEU A 1 227 ? 8.096 1.599 -0.188 1.00 88.38 227 LEU A O 1
ATOM 1787 N N . LEU A 1 228 ? 8.622 1.856 -2.350 1.00 83.00 228 LEU A N 1
ATOM 1788 C CA . LEU A 1 228 ? 9.847 2.627 -2.094 1.00 83.00 228 LEU A CA 1
ATOM 1789 C C . LEU A 1 228 ? 9.564 4.024 -1.520 1.00 83.00 228 LEU A C 1
ATOM 1791 O O . LEU A 1 228 ? 10.359 4.513 -0.713 1.00 83.00 228 LEU A O 1
ATOM 1795 N N . LYS A 1 229 ? 8.454 4.669 -1.907 1.00 81.81 229 LYS A N 1
ATOM 1796 C CA . LYS A 1 229 ? 8.031 5.945 -1.309 1.00 81.81 229 LYS A CA 1
ATOM 1797 C C . LYS A 1 229 ? 7.560 5.776 0.120 1.00 81.81 229 LYS A C 1
ATOM 1799 O O . LYS A 1 229 ? 7.967 6.553 0.984 1.00 81.81 229 LYS A O 1
ATOM 1804 N N . ASP A 1 230 ? 6.758 4.750 0.366 1.00 77.12 230 ASP A N 1
ATOM 1805 C CA . ASP A 1 230 ? 6.285 4.422 1.704 1.00 77.12 230 ASP A CA 1
ATOM 1806 C C . ASP A 1 230 ? 7.444 4.116 2.654 1.00 77.12 230 ASP A C 1
ATOM 1808 O O . ASP A 1 230 ? 7.524 4.700 3.738 1.00 77.12 230 ASP A O 1
ATOM 1812 N N . ARG A 1 231 ? 8.429 3.333 2.190 1.00 70.19 231 ARG A N 1
ATOM 1813 C CA . ARG A 1 231 ? 9.679 3.055 2.913 1.00 70.19 231 ARG A CA 1
ATOM 1814 C C . ARG A 1 231 ? 10.290 4.305 3.556 1.00 70.19 231 ARG A C 1
ATOM 1816 O O . ARG A 1 231 ? 10.613 4.272 4.740 1.00 70.19 231 ARG A O 1
ATOM 1823 N N . GLN A 1 232 ? 10.481 5.395 2.803 1.00 63.59 232 GLN A N 1
ATOM 1824 C CA . GLN A 1 232 ? 11.208 6.581 3.292 1.00 63.59 232 GLN A CA 1
ATOM 1825 C C . GLN A 1 232 ? 10.524 7.235 4.500 1.00 63.59 232 GLN A C 1
ATOM 1827 O O . GLN A 1 232 ? 11.193 7.823 5.346 1.00 63.59 232 GLN A O 1
ATOM 1832 N N . MET A 1 233 ? 9.201 7.110 4.598 1.00 68.06 233 MET A N 1
ATOM 1833 C CA . MET A 1 233 ? 8.408 7.750 5.645 1.00 68.06 233 MET A CA 1
ATOM 1834 C C . MET A 1 233 ? 8.096 6.811 6.811 1.00 68.06 233 MET A C 1
ATOM 1836 O O . MET A 1 233 ? 7.694 7.273 7.875 1.00 68.06 233 MET A O 1
ATOM 1840 N N . TRP A 1 234 ? 8.342 5.508 6.658 1.00 65.94 234 TRP A N 1
ATOM 1841 C CA . TRP A 1 234 ? 8.089 4.514 7.700 1.00 65.94 234 TRP A CA 1
ATOM 1842 C C . TRP A 1 234 ? 8.999 4.628 8.921 1.00 65.94 234 TRP A C 1
ATOM 1844 O O . TRP A 1 234 ? 8.584 4.312 10.035 1.00 65.94 234 TRP A O 1
ATOM 1854 N N . GLN A 1 235 ? 10.209 5.160 8.748 1.00 53.47 235 GLN A N 1
ATOM 1855 C CA . GLN A 1 235 ? 11.075 5.550 9.867 1.00 53.47 235 GLN A CA 1
ATOM 1856 C C . GLN A 1 235 ? 10.427 6.609 10.770 1.00 53.47 235 GLN A C 1
ATOM 1858 O O . GLN A 1 235 ? 10.647 6.583 11.978 1.00 53.47 235 GLN A O 1
ATOM 1863 N N . ASN A 1 236 ? 9.573 7.458 10.190 1.00 51.84 236 ASN A N 1
ATOM 1864 C CA . ASN A 1 236 ? 8.926 8.601 10.833 1.00 51.84 236 ASN A CA 1
ATOM 1865 C C . ASN A 1 236 ? 7.459 8.314 11.206 1.00 51.84 236 ASN A C 1
ATOM 1867 O O . ASN A 1 236 ? 6.709 9.235 11.527 1.00 51.84 236 ASN A O 1
ATOM 1871 N N . LEU A 1 237 ? 7.028 7.046 11.124 1.00 52.88 237 LEU A N 1
ATOM 1872 C CA . LEU A 1 237 ? 5.685 6.609 11.534 1.00 52.88 237 LEU A CA 1
ATOM 1873 C C . LEU A 1 237 ? 5.461 6.753 13.033 1.00 52.88 237 LEU A C 1
ATOM 1875 O O . LEU A 1 237 ? 4.327 6.917 13.481 1.00 52.88 237 LEU A O 1
ATOM 1879 N N . TRP A 1 238 ? 6.548 6.736 13.804 1.00 54.22 238 TRP A N 1
ATOM 1880 C CA . TRP A 1 238 ? 6.509 7.400 15.083 1.00 54.22 238 TRP A CA 1
ATOM 1881 C C . TRP A 1 238 ? 6.627 8.882 14.829 1.00 54.22 238 TRP A C 1
ATOM 1883 O O . TRP A 1 238 ? 7.647 9.350 14.328 1.00 54.22 238 TRP A O 1
ATOM 1893 N N . TYR A 1 239 ? 5.612 9.622 15.237 1.00 50.31 239 TYR A N 1
ATOM 1894 C CA . TYR A 1 239 ? 5.809 11.007 15.584 1.00 50.31 239 TYR A CA 1
ATOM 1895 C C . TYR A 1 239 ? 6.898 11.085 16.667 1.00 50.31 239 TYR A C 1
ATOM 1897 O O . TYR A 1 239 ? 6.574 11.070 17.853 1.00 50.31 239 TYR A O 1
ATOM 1905 N N . GLU A 1 240 ? 8.184 11.081 16.314 1.00 40.12 240 GLU A N 1
ATOM 1906 C CA . GLU A 1 240 ? 9.258 11.257 17.286 1.00 40.12 240 GLU A CA 1
ATOM 1907 C C . GLU A 1 240 ? 8.973 12.567 18.039 1.00 40.12 240 GLU A C 1
ATOM 1909 O O . GLU A 1 240 ? 9.044 13.662 17.482 1.00 40.12 240 GLU A O 1
ATOM 1914 N N . GLY A 1 241 ? 8.509 12.432 19.288 1.00 45.06 241 GLY A N 1
ATOM 1915 C CA . GLY A 1 241 ? 8.098 13.539 20.148 1.00 45.06 241 GLY A CA 1
ATOM 1916 C C . GLY A 1 241 ? 6.627 13.999 20.116 1.00 45.06 241 GLY A C 1
ATOM 1917 O O . GLY A 1 241 ? 6.345 14.970 20.818 1.00 45.06 241 GLY A O 1
ATOM 1918 N N . LYS A 1 242 ? 5.670 13.375 19.395 1.00 50.00 242 LYS A N 1
ATOM 1919 C CA . LYS A 1 242 ? 4.232 13.729 19.557 1.00 50.00 242 LYS A CA 1
ATOM 1920 C C . LYS A 1 242 ? 3.457 12.703 20.383 1.00 50.00 242 LYS A C 1
ATOM 1922 O O . LYS A 1 242 ? 3.532 11.505 20.153 1.00 50.00 242 LYS A O 1
ATOM 1927 N N . ALA A 1 243 ? 2.646 13.221 21.305 1.00 55.81 243 ALA A N 1
ATOM 1928 C CA . ALA A 1 243 ? 1.786 12.445 22.199 1.00 55.81 243 ALA A CA 1
ATOM 1929 C C . ALA A 1 243 ? 0.436 12.022 21.574 1.00 55.81 243 ALA A C 1
ATOM 1931 O O . ALA A 1 243 ? -0.349 11.347 22.236 1.00 55.81 243 ALA A O 1
ATOM 1932 N N . LYS A 1 244 ? 0.117 12.472 20.348 1.00 64.38 244 LYS A N 1
ATOM 1933 C CA . LYS A 1 244 ? -1.184 12.277 19.681 1.00 64.38 244 LYS A CA 1
ATOM 1934 C C . LYS A 1 244 ? -1.046 12.207 18.155 1.00 64.38 244 LYS A C 1
ATOM 1936 O O . LYS A 1 244 ? -0.133 12.824 17.605 1.00 64.38 244 LYS A O 1
ATOM 1941 N N . GLY A 1 245 ? -1.996 11.519 17.518 1.00 75.81 245 GLY A N 1
ATOM 1942 C CA . GLY A 1 245 ? -2.200 11.471 16.069 1.00 75.81 245 GLY A CA 1
ATOM 1943 C C . GLY A 1 245 ? -3.141 10.337 15.649 1.00 75.81 245 GLY A C 1
ATOM 1944 O O . GLY A 1 245 ? -3.433 9.448 16.454 1.00 75.81 245 GLY A O 1
ATOM 1945 N N . THR A 1 246 ? -3.598 10.370 14.397 1.00 84.19 246 THR A N 1
ATOM 1946 C CA . THR A 1 246 ? -4.447 9.338 13.783 1.00 84.19 246 THR A CA 1
ATOM 1947 C C . THR A 1 246 ? -3.632 8.064 13.509 1.00 84.19 246 THR A C 1
ATOM 1949 O O . THR A 1 246 ? -2.743 8.091 12.655 1.00 84.19 246 THR A O 1
ATOM 1952 N N . PRO A 1 247 ? -3.895 6.933 14.193 1.00 81.50 247 PRO A N 1
ATOM 1953 C CA . PRO A 1 247 ? -3.241 5.669 13.880 1.00 81.50 247 PRO A CA 1
ATOM 1954 C C . PRO A 1 247 ? -3.615 5.151 12.486 1.00 81.50 247 PRO A C 1
ATOM 1956 O O . PRO A 1 247 ? -4.772 5.234 12.075 1.00 81.50 247 PRO A O 1
ATOM 1959 N N . LEU A 1 248 ? -2.641 4.536 11.811 1.00 84.44 248 LEU A N 1
ATOM 1960 C CA . LEU A 1 248 ? -2.819 3.808 10.553 1.00 84.44 248 LEU A CA 1
ATOM 1961 C C . LEU A 1 248 ? -2.614 2.302 10.769 1.00 84.44 248 LEU A C 1
ATOM 1963 O O . LEU A 1 248 ? -1.549 1.882 11.215 1.00 84.44 248 LEU A O 1
ATOM 1967 N N . TYR A 1 249 ? -3.602 1.486 10.414 1.00 83.94 249 TYR A N 1
ATOM 1968 C CA . TYR A 1 249 ? -3.534 0.028 10.483 1.00 83.94 249 TYR A CA 1
ATOM 1969 C C . TYR A 1 249 ? -3.666 -0.588 9.097 1.00 83.94 249 TYR A C 1
ATOM 1971 O O . TYR A 1 249 ? -4.666 -0.365 8.431 1.00 83.94 249 TYR A O 1
ATOM 1979 N N . ILE A 1 250 ? -2.676 -1.369 8.662 1.00 87.81 250 ILE A N 1
ATOM 1980 C CA . ILE A 1 250 ? -2.700 -2.054 7.361 1.00 87.81 250 ILE A CA 1
ATOM 1981 C C . ILE A 1 250 ? -3.057 -3.524 7.564 1.00 87.81 250 ILE A C 1
ATOM 1983 O O . ILE A 1 250 ? -2.290 -4.274 8.162 1.00 87.81 250 ILE A O 1
ATOM 1987 N N . VAL A 1 251 ? -4.201 -3.952 7.047 1.00 89.44 251 VAL A N 1
ATOM 1988 C CA . VAL A 1 251 ? -4.600 -5.359 7.001 1.00 89.44 251 VAL A CA 1
ATOM 1989 C C . VAL A 1 251 ? -4.413 -5.838 5.570 1.00 89.44 251 VAL A C 1
ATOM 1991 O O . VAL A 1 251 ? -5.144 -5.407 4.687 1.00 89.44 251 VAL A O 1
ATOM 1994 N N . ALA A 1 252 ? -3.416 -6.687 5.327 1.00 90.75 252 ALA A N 1
ATOM 1995 C CA . ALA A 1 252 ? -3.067 -7.129 3.979 1.00 90.75 252 ALA A CA 1
ATOM 1996 C C . ALA A 1 252 ? -2.598 -8.592 3.973 1.00 90.75 252 ALA A C 1
ATOM 1998 O O . ALA A 1 252 ? -2.187 -9.114 5.011 1.00 90.75 252 ALA A O 1
ATOM 1999 N N . PRO A 1 253 ? -2.619 -9.282 2.822 1.00 89.69 253 PRO A N 1
ATOM 2000 C CA . PRO A 1 253 ? -2.016 -10.602 2.707 1.00 89.69 253 PRO A CA 1
ATOM 2001 C C . PRO A 1 253 ? -0.506 -10.575 2.961 1.00 89.69 253 PRO A C 1
ATOM 2003 O O . PRO A 1 253 ? 0.174 -9.563 2.772 1.00 89.69 253 PRO A O 1
ATOM 2006 N N . MET A 1 254 ? 0.044 -11.723 3.344 1.00 85.56 254 MET A N 1
ATOM 2007 C CA . MET A 1 254 ? 1.452 -11.871 3.715 1.00 85.56 254 MET A CA 1
ATOM 2008 C C . MET A 1 254 ? 2.418 -11.413 2.611 1.00 85.56 254 MET A C 1
ATOM 2010 O O . MET A 1 254 ? 3.408 -10.747 2.904 1.00 85.56 254 MET A O 1
ATOM 2014 N N . SER A 1 255 ? 2.103 -11.672 1.338 1.00 87.19 255 SER A N 1
ATOM 2015 C CA . SER A 1 255 ? 2.959 -11.283 0.208 1.00 87.19 255 SER A CA 1
ATOM 2016 C C . SER A 1 255 ? 3.161 -9.766 0.084 1.00 87.19 255 SER A C 1
ATOM 2018 O O . SER A 1 255 ? 4.230 -9.338 -0.359 1.00 87.19 255 SER A O 1
ATOM 2020 N N . PHE A 1 256 ? 2.200 -8.942 0.529 1.00 89.62 256 PHE A N 1
ATOM 2021 C CA . PHE A 1 256 ? 2.365 -7.485 0.597 1.00 89.62 256 PHE A CA 1
ATOM 2022 C C . PHE A 1 256 ? 3.421 -7.109 1.638 1.00 89.62 256 PHE A C 1
ATOM 2024 O O . PHE A 1 256 ? 4.372 -6.380 1.345 1.00 89.62 256 PHE A O 1
ATOM 2031 N N . HIS A 1 257 ? 3.297 -7.660 2.846 1.00 84.25 257 HIS A N 1
ATOM 2032 C CA . HIS A 1 257 ? 4.256 -7.428 3.923 1.00 84.25 257 HIS A CA 1
ATOM 2033 C C . HIS A 1 257 ? 5.648 -7.960 3.568 1.00 84.25 257 HIS A C 1
ATOM 2035 O O . HIS A 1 257 ? 6.648 -7.314 3.873 1.00 84.25 257 HIS A O 1
ATOM 2041 N N . ASP A 1 258 ? 5.729 -9.088 2.866 1.00 83.62 258 ASP A N 1
ATOM 2042 C CA . ASP A 1 258 ? 6.991 -9.644 2.386 1.00 83.62 258 ASP A CA 1
ATOM 2043 C C . ASP A 1 258 ? 7.655 -8.762 1.331 1.00 83.62 258 ASP A C 1
ATOM 2045 O O . ASP A 1 258 ? 8.865 -8.550 1.394 1.00 83.62 258 ASP A O 1
ATOM 2049 N N . ALA A 1 259 ? 6.896 -8.192 0.392 1.00 88.00 259 ALA A N 1
ATOM 2050 C CA . ALA A 1 259 ? 7.436 -7.233 -0.570 1.00 88.00 259 ALA A CA 1
ATOM 2051 C C . ALA A 1 259 ? 8.012 -5.994 0.130 1.00 88.00 259 ALA A C 1
ATOM 2053 O O . ALA A 1 259 ? 9.112 -5.533 -0.189 1.00 88.00 259 ALA A O 1
ATOM 2054 N N . MET A 1 260 ? 7.298 -5.499 1.139 1.00 83.50 260 MET A N 1
ATOM 2055 C CA . MET A 1 260 ? 7.763 -4.409 1.989 1.00 83.50 260 MET A CA 1
ATOM 2056 C C . MET A 1 260 ? 9.026 -4.790 2.771 1.00 83.50 260 MET A C 1
ATOM 2058 O O . MET A 1 260 ? 9.957 -3.989 2.843 1.00 83.50 260 MET A O 1
ATOM 2062 N N . ASN A 1 261 ? 9.106 -6.011 3.307 1.00 79.69 261 ASN A N 1
ATOM 2063 C CA . ASN A 1 261 ? 10.301 -6.531 3.979 1.00 79.69 261 ASN A CA 1
ATOM 2064 C C . ASN A 1 261 ? 11.494 -6.624 3.021 1.00 79.69 261 ASN A C 1
ATOM 2066 O O . ASN A 1 261 ? 12.574 -6.136 3.347 1.00 79.69 261 ASN A O 1
ATOM 2070 N N . ARG A 1 262 ? 11.306 -7.171 1.813 1.00 83.00 262 ARG A N 1
ATOM 2071 C CA . ARG A 1 262 ? 12.359 -7.279 0.789 1.00 83.00 262 ARG A CA 1
ATOM 2072 C C . ARG A 1 262 ? 12.954 -5.916 0.453 1.00 83.00 262 ARG A C 1
ATOM 2074 O O . ARG A 1 262 ? 14.177 -5.752 0.440 1.00 83.00 262 ARG A O 1
ATOM 2081 N N . LEU A 1 263 ? 12.106 -4.911 0.242 1.00 82.50 263 LEU A N 1
ATOM 2082 C CA . LEU A 1 263 ? 12.565 -3.552 -0.037 1.00 82.50 263 LEU A CA 1
ATOM 2083 C C . LEU A 1 263 ? 13.212 -2.870 1.179 1.00 82.50 263 LEU A C 1
ATOM 2085 O O . LEU A 1 263 ? 13.905 -1.877 0.997 1.00 82.50 263 LEU A O 1
ATOM 2089 N N . ASN A 1 264 ? 13.046 -3.386 2.396 1.00 73.25 264 ASN A N 1
ATOM 2090 C CA . ASN A 1 264 ? 13.619 -2.811 3.617 1.00 73.25 264 ASN A CA 1
ATOM 2091 C C . ASN A 1 264 ? 14.724 -3.672 4.260 1.00 73.25 264 ASN A C 1
ATOM 2093 O O . ASN A 1 264 ? 15.247 -3.283 5.298 1.00 73.25 264 ASN A O 1
ATOM 2097 N N . LEU A 1 265 ? 15.131 -4.787 3.635 1.00 65.94 265 LEU A N 1
ATOM 2098 C CA . LEU A 1 265 ? 16.016 -5.816 4.212 1.00 65.94 265 LEU A CA 1
ATOM 2099 C C . LEU A 1 265 ? 17.335 -5.276 4.807 1.00 65.94 265 LEU A C 1
ATOM 2101 O O . LEU A 1 265 ? 17.846 -5.820 5.779 1.00 65.94 265 LEU A O 1
ATOM 2105 N N . ASN A 1 266 ? 17.877 -4.193 4.245 1.00 57.84 266 ASN A N 1
ATOM 2106 C CA . ASN A 1 266 ? 19.175 -3.627 4.648 1.00 57.84 266 ASN A CA 1
ATOM 2107 C C . ASN A 1 266 ? 19.073 -2.509 5.674 1.00 57.84 266 ASN A C 1
ATOM 2109 O O . ASN A 1 266 ? 20.051 -1.809 5.946 1.00 57.84 266 ASN A O 1
ATOM 2113 N N . TRP A 1 267 ? 17.878 -2.275 6.201 1.00 56.72 267 TRP A N 1
ATOM 2114 C CA . TRP A 1 267 ? 17.701 -1.327 7.280 1.00 56.72 267 TRP A CA 1
ATOM 2115 C C . TRP A 1 267 ? 18.164 -2.025 8.549 1.00 56.72 267 TRP A C 1
ATOM 2117 O O . TRP A 1 267 ? 17.698 -3.115 8.868 1.00 56.72 267 TRP A O 1
ATOM 2127 N N . GLY A 1 268 ? 19.179 -1.433 9.188 1.00 46.06 268 GLY A N 1
ATOM 2128 C CA . GLY A 1 268 ? 19.944 -2.061 10.260 1.00 46.06 268 GLY A CA 1
ATOM 2129 C C . GLY A 1 268 ? 19.054 -2.763 11.281 1.00 46.06 268 GLY A C 1
ATOM 2130 O O . GLY A 1 268 ? 18.016 -2.234 11.672 1.00 46.06 268 GLY A O 1
ATOM 2131 N N . HIS A 1 269 ? 19.472 -3.954 11.710 1.00 44.28 269 HIS A N 1
ATOM 2132 C CA . HIS A 1 269 ? 18.806 -4.709 12.765 1.00 44.28 269 HIS A CA 1
ATOM 2133 C C . HIS A 1 269 ? 18.512 -3.794 13.969 1.00 44.28 269 HIS A C 1
ATOM 2135 O O . HIS A 1 269 ? 19.439 -3.337 14.638 1.00 44.28 269 HIS A O 1
ATOM 2141 N N . GLY A 1 270 ? 17.237 -3.486 14.232 1.00 53.78 270 GLY A N 1
ATOM 2142 C CA . GLY A 1 270 ? 16.868 -2.578 15.318 1.00 53.78 270 GLY A CA 1
ATOM 2143 C C . GLY A 1 270 ? 15.462 -1.986 15.219 1.00 53.78 270 GLY A C 1
ATOM 2144 O O . GLY A 1 270 ? 14.646 -2.386 14.394 1.00 53.78 270 GLY A O 1
ATOM 2145 N N . GLY A 1 271 ? 15.199 -0.994 16.076 1.00 50.38 271 GLY A N 1
ATOM 2146 C CA . GLY A 1 271 ? 13.891 -0.364 16.302 1.00 50.38 271 GLY A CA 1
ATOM 2147 C C . GLY A 1 271 ? 13.185 0.244 15.090 1.00 50.38 271 GLY A C 1
ATOM 2148 O O . GLY A 1 271 ? 12.019 0.601 15.215 1.00 50.38 271 GLY A O 1
ATOM 2149 N N . THR A 1 272 ? 13.869 0.382 13.952 1.00 53.91 272 THR A N 1
ATOM 2150 C CA . THR A 1 272 ? 13.401 1.078 12.746 1.00 53.91 272 THR A CA 1
ATOM 2151 C C . THR A 1 272 ? 12.963 0.162 11.604 1.00 53.91 272 THR A C 1
ATOM 2153 O O . THR A 1 272 ? 12.322 0.656 10.677 1.00 53.91 272 THR A O 1
ATOM 2156 N N . ASP A 1 273 ? 13.257 -1.137 11.676 1.00 61.97 273 ASP A N 1
ATOM 2157 C CA . ASP A 1 273 ? 12.881 -2.136 10.671 1.00 61.97 273 ASP A CA 1
ATOM 2158 C C . ASP A 1 273 ? 11.360 -2.386 10.678 1.00 61.97 273 ASP A C 1
ATOM 2160 O O . ASP A 1 273 ? 10.752 -2.533 11.740 1.00 61.97 273 ASP A O 1
ATOM 2164 N N . TYR A 1 274 ? 10.748 -2.438 9.489 1.00 67.69 274 TYR A N 1
ATOM 2165 C CA . TYR A 1 274 ? 9.330 -2.752 9.306 1.00 67.69 274 TYR A CA 1
ATOM 2166 C C . TYR A 1 274 ? 8.963 -4.065 10.006 1.00 67.69 274 TYR A C 1
ATOM 2168 O O . TYR A 1 274 ? 8.010 -4.083 10.780 1.00 67.69 274 TYR A O 1
ATOM 2176 N N . ASN A 1 275 ? 9.773 -5.118 9.848 1.00 62.25 275 ASN A N 1
ATOM 2177 C CA . ASN A 1 275 ? 9.539 -6.423 10.469 1.00 62.25 275 ASN A CA 1
ATOM 2178 C C . ASN A 1 275 ? 9.712 -6.373 11.994 1.00 62.25 275 ASN A C 1
ATOM 2180 O O . ASN A 1 275 ? 8.877 -6.876 12.744 1.00 62.25 275 ASN A O 1
ATOM 2184 N N . TYR A 1 276 ? 10.777 -5.734 12.483 1.00 63.28 276 TYR A N 1
ATOM 2185 C CA . TYR A 1 276 ? 10.974 -5.534 13.920 1.00 63.28 276 TYR A CA 1
ATOM 2186 C C . TYR A 1 276 ? 9.812 -4.757 14.561 1.00 63.28 276 TYR A C 1
ATOM 2188 O O . TYR A 1 276 ? 9.285 -5.161 15.600 1.00 63.28 276 TYR A O 1
ATOM 2196 N N . ARG A 1 277 ? 9.375 -3.651 13.949 1.00 61.38 277 ARG A N 1
ATOM 2197 C CA . ARG A 1 277 ? 8.264 -2.825 14.452 1.00 61.38 277 ARG A CA 1
ATOM 2198 C C . ARG A 1 277 ? 6.931 -3.575 14.404 1.00 61.38 277 ARG A C 1
ATOM 2200 O O . ARG A 1 277 ? 6.123 -3.452 15.322 1.00 61.38 277 ARG A O 1
ATOM 2207 N N . ALA A 1 278 ? 6.726 -4.407 13.394 1.00 58.22 278 ALA A N 1
ATOM 2208 C CA . ALA A 1 278 ? 5.564 -5.282 13.288 1.00 58.22 278 ALA A CA 1
ATOM 2209 C C . ALA A 1 278 ? 5.473 -6.348 14.364 1.00 58.22 278 ALA A C 1
ATOM 2211 O O . ALA A 1 278 ? 4.432 -6.552 14.988 1.00 58.22 278 ALA A O 1
ATOM 2212 N N . LYS A 1 279 ? 6.601 -7.028 14.595 1.00 56.06 279 LYS A N 1
ATOM 2213 C CA . LYS A 1 279 ? 6.716 -8.091 15.590 1.00 56.06 279 LYS A CA 1
ATOM 2214 C C . LYS A 1 279 ? 6.345 -7.579 16.975 1.00 56.06 279 LYS A C 1
ATOM 2216 O O . LYS A 1 279 ? 5.723 -8.311 17.735 1.00 56.06 279 LYS A O 1
ATOM 2221 N N . ASN A 1 280 ? 6.679 -6.322 17.264 1.00 55.06 280 ASN A N 1
ATOM 2222 C CA . ASN A 1 280 ? 6.338 -5.654 18.516 1.00 55.06 280 ASN A CA 1
ATOM 2223 C C . ASN A 1 280 ? 4.915 -5.080 18.559 1.00 55.06 280 ASN A C 1
ATOM 2225 O O . ASN A 1 280 ? 4.442 -4.771 19.647 1.00 55.06 280 ASN A O 1
ATOM 2229 N N . SER A 1 281 ? 4.241 -4.914 17.416 1.00 52.94 281 SER A N 1
ATOM 2230 C CA . SER A 1 281 ? 2.906 -4.315 17.373 1.00 52.94 281 SER A CA 1
ATOM 2231 C C . SER A 1 281 ? 1.780 -5.335 17.349 1.00 52.94 281 SER A C 1
ATOM 2233 O O . SER A 1 281 ? 0.764 -5.015 17.943 1.00 52.94 281 SER A O 1
ATOM 2235 N N . LEU A 1 282 ? 1.886 -6.523 16.726 1.00 54.88 282 LEU A N 1
ATOM 2236 C CA . LEU A 1 282 ? 0.704 -7.411 16.602 1.00 54.88 282 LEU A CA 1
ATOM 2237 C C . LEU A 1 282 ? 0.941 -8.930 16.489 1.00 54.88 282 LEU A C 1
ATOM 2239 O O . LEU A 1 282 ? -0.033 -9.680 16.431 1.00 54.88 282 LEU A O 1
ATOM 2243 N N . GLY A 1 283 ? 2.183 -9.415 16.546 1.00 45.69 283 GLY A N 1
ATOM 2244 C CA . GLY A 1 283 ? 2.493 -10.837 16.361 1.00 45.69 283 GLY A CA 1
ATOM 2245 C C . GLY A 1 283 ? 3.001 -11.123 14.948 1.00 45.69 283 GLY A C 1
ATOM 2246 O O . GLY A 1 283 ? 2.418 -10.712 13.956 1.00 45.69 283 GLY A O 1
ATOM 2247 N N . SER A 1 284 ? 4.158 -11.780 14.902 1.00 47.66 284 SER A N 1
ATOM 2248 C CA . SER A 1 284 ? 4.962 -12.155 13.732 1.00 47.66 284 SER A CA 1
ATOM 2249 C C . SER A 1 284 ? 4.224 -12.282 12.385 1.00 47.66 284 SER A C 1
ATOM 2251 O O . SER A 1 284 ? 3.357 -13.138 12.232 1.00 47.66 284 SER A O 1
ATOM 2253 N N . ASN A 1 285 ? 4.722 -11.544 11.382 1.00 54.22 285 ASN A N 1
ATOM 2254 C CA . ASN A 1 285 ? 4.407 -11.588 9.937 1.00 54.22 285 ASN A CA 1
ATOM 2255 C C . ASN A 1 285 ? 4.207 -12.981 9.327 1.00 54.22 285 ASN A C 1
ATOM 2257 O O . ASN A 1 285 ? 3.590 -13.121 8.280 1.00 54.22 285 ASN A O 1
ATOM 2261 N N . ASN A 1 286 ? 4.785 -14.001 9.951 1.00 59.56 286 ASN A N 1
ATOM 2262 C CA . ASN A 1 286 ? 4.910 -15.330 9.374 1.00 59.56 286 ASN A CA 1
ATOM 2263 C C . ASN A 1 286 ? 3.782 -16.274 9.808 1.00 59.56 286 ASN A C 1
ATOM 2265 O O . ASN A 1 286 ? 3.902 -17.473 9.590 1.00 59.56 286 ASN A O 1
ATOM 2269 N N . ASN A 1 287 ? 2.746 -15.791 10.500 1.00 71.88 287 ASN A N 1
ATOM 2270 C CA . ASN A 1 287 ? 1.626 -16.646 10.885 1.00 71.88 287 ASN A CA 1
ATOM 2271 C C . ASN A 1 287 ? 0.316 -15.847 10.987 1.00 71.88 287 ASN A C 1
ATOM 2273 O O . ASN A 1 287 ? -0.034 -15.380 12.076 1.00 71.88 287 ASN A O 1
ATOM 2277 N N . PRO A 1 288 ? -0.389 -15.641 9.861 1.00 81.06 288 PRO A N 1
ATOM 2278 C CA . PRO A 1 288 ? -1.699 -15.004 9.855 1.00 81.06 288 PRO A CA 1
ATOM 2279 C C . PRO A 1 288 ? -2.647 -15.683 10.855 1.00 81.06 288 PRO A C 1
ATOM 2281 O O . PRO A 1 288 ? -2.817 -16.901 10.794 1.00 81.06 288 PRO A O 1
ATOM 2284 N N . PRO A 1 289 ? -3.300 -14.944 11.775 1.00 81.69 289 PRO A N 1
ATOM 2285 C CA . PRO A 1 289 ? -4.034 -15.566 12.878 1.00 81.69 289 PRO A CA 1
ATOM 2286 C C . PRO A 1 289 ? -5.182 -16.471 12.441 1.00 81.69 289 PRO A C 1
ATOM 2288 O O . PRO A 1 289 ? -5.543 -17.377 13.185 1.00 81.69 289 PRO A O 1
ATOM 2291 N N . LEU A 1 290 ? -5.758 -16.217 11.262 1.00 86.38 290 LEU A N 1
ATOM 2292 C CA . LEU A 1 290 ? -6.893 -16.949 10.695 1.00 86.38 290 LEU A CA 1
ATOM 2293 C C . LEU A 1 290 ? -6.481 -18.104 9.764 1.00 86.38 290 LEU A C 1
ATOM 2295 O O . LEU A 1 290 ? -7.356 -18.769 9.211 1.00 86.38 290 LEU A O 1
ATOM 2299 N N . ASP A 1 291 ? -5.180 -18.365 9.603 1.00 83.81 291 ASP A N 1
ATOM 2300 C CA . ASP A 1 291 ? -4.678 -19.532 8.876 1.00 83.81 291 ASP A CA 1
ATOM 2301 C C . ASP A 1 291 ? -4.368 -20.691 9.830 1.00 83.81 291 ASP A C 1
ATOM 2303 O O . ASP A 1 291 ? -3.824 -20.509 10.920 1.00 83.81 291 ASP A O 1
ATOM 2307 N N . ASP A 1 292 ? -4.748 -21.906 9.433 1.00 73.88 292 ASP A N 1
ATOM 2308 C CA . ASP A 1 292 ? -4.549 -23.112 10.236 1.00 73.88 292 ASP A CA 1
ATOM 2309 C C . ASP A 1 292 ? -3.218 -23.785 9.889 1.00 73.88 292 ASP A C 1
ATOM 2311 O O . ASP A 1 292 ? -2.991 -24.175 8.746 1.00 73.88 292 ASP A O 1
ATOM 2315 N N . GLY A 1 293 ? -2.356 -23.991 10.891 1.00 59.56 293 GLY A N 1
ATOM 2316 C CA . GLY A 1 293 ? -1.253 -24.958 10.812 1.00 59.56 293 GLY A CA 1
ATOM 2317 C C . GLY A 1 293 ? -0.179 -24.683 9.753 1.00 59.56 293 GLY A C 1
ATOM 2318 O O . GLY A 1 293 ? 0.562 -25.601 9.402 1.00 59.56 293 GLY A O 1
ATOM 2319 N N . VAL A 1 294 ? -0.067 -23.454 9.245 1.00 53.22 294 VAL A N 1
ATOM 2320 C CA . VAL A 1 294 ? 0.963 -23.109 8.263 1.00 53.22 294 VAL A CA 1
ATOM 2321 C C . VAL A 1 294 ? 2.248 -22.717 8.994 1.00 53.22 294 VAL A C 1
ATOM 2323 O O . VAL A 1 294 ? 2.409 -21.585 9.442 1.00 53.22 294 VAL A O 1
ATOM 2326 N N . GLU A 1 295 ? 3.207 -23.642 9.092 1.00 49.31 295 GLU A N 1
ATOM 2327 C CA . GLU A 1 295 ? 4.610 -23.236 9.220 1.00 49.31 295 GLU A CA 1
ATOM 2328 C C . GLU A 1 295 ? 5.001 -22.542 7.912 1.00 49.31 295 GLU A C 1
ATOM 2330 O O . GLU A 1 295 ? 5.277 -23.181 6.892 1.00 49.31 295 GLU A O 1
ATOM 2335 N N . VAL A 1 296 ? 4.969 -21.211 7.913 1.00 53.03 296 VAL A N 1
ATOM 2336 C CA . VAL A 1 296 ? 5.349 -20.429 6.742 1.00 53.03 296 VAL A CA 1
ATOM 2337 C C . VAL A 1 296 ? 6.857 -20.563 6.529 1.00 53.03 296 VAL A C 1
ATOM 2339 O O . VAL A 1 296 ? 7.662 -19.850 7.122 1.00 53.03 296 VAL A O 1
ATOM 2342 N N . SER A 1 297 ? 7.241 -21.475 5.635 1.00 45.00 297 SER A N 1
ATOM 2343 C CA . SER A 1 297 ? 8.589 -21.546 5.052 1.00 45.00 297 SER A CA 1
ATOM 2344 C C . SER A 1 297 ? 8.727 -20.724 3.759 1.00 45.00 297 SER A C 1
ATOM 2346 O O . SER A 1 297 ? 9.777 -20.747 3.124 1.00 45.00 297 SER A O 1
ATOM 2348 N N . ARG A 1 298 ? 7.688 -19.972 3.357 1.00 51.12 298 ARG A N 1
ATOM 2349 C CA . ARG A 1 298 ? 7.613 -19.248 2.071 1.00 51.12 298 ARG A CA 1
ATOM 2350 C C . ARG A 1 298 ? 8.145 -17.808 2.099 1.00 51.12 298 ARG A C 1
ATOM 2352 O O . ARG A 1 298 ? 7.748 -17.004 1.260 1.00 51.12 298 ARG A O 1
ATOM 2359 N N . TYR A 1 299 ? 9.056 -17.457 3.007 1.00 54.47 299 TYR A N 1
ATOM 2360 C CA . TYR A 1 299 ? 9.768 -16.186 2.854 1.00 54.47 299 TYR A CA 1
ATOM 2361 C C . TYR A 1 299 ? 10.735 -16.311 1.664 1.00 54.47 299 TYR A C 1
ATOM 2363 O O . TYR A 1 299 ? 11.873 -16.758 1.796 1.00 54.47 299 TYR A O 1
ATOM 2371 N N . HIS A 1 300 ? 10.267 -15.964 0.462 1.00 56.34 300 HIS A N 1
ATOM 2372 C CA . HIS A 1 300 ? 11.141 -15.778 -0.691 1.00 56.34 300 HIS A CA 1
ATOM 2373 C C . HIS A 1 300 ? 11.941 -14.496 -0.455 1.00 56.34 300 HIS A C 1
ATOM 2375 O O . HIS A 1 300 ? 11.472 -13.400 -0.763 1.00 56.34 300 HIS A O 1
ATOM 2381 N N . GLU A 1 301 ? 13.141 -14.627 0.119 1.00 64.38 301 GLU A N 1
ATOM 2382 C CA . GLU A 1 301 ? 13.910 -13.479 0.629 1.00 64.38 301 GLU A CA 1
ATOM 2383 C C . GLU A 1 301 ? 14.327 -12.470 -0.455 1.00 64.38 301 GLU A C 1
ATOM 2385 O O . GLU A 1 301 ? 14.717 -11.347 -0.140 1.00 64.38 301 GLU A O 1
ATOM 2390 N N . GLN A 1 302 ? 14.288 -12.861 -1.734 1.00 70.75 302 GLN A N 1
ATOM 2391 C CA . GLN A 1 302 ? 14.998 -12.139 -2.793 1.00 70.75 302 GLN A CA 1
ATOM 2392 C C . GLN A 1 302 ? 14.122 -11.544 -3.899 1.00 70.75 302 GLN A C 1
ATOM 2394 O O . GLN A 1 302 ? 14.580 -10.581 -4.516 1.00 70.75 302 GLN A O 1
ATOM 2399 N N . GLY A 1 303 ? 12.911 -12.063 -4.147 1.00 86.81 303 GLY A N 1
ATOM 2400 C CA . GLY A 1 303 ? 12.107 -11.716 -5.333 1.00 86.81 303 GLY A CA 1
ATOM 2401 C C . GLY A 1 303 ? 12.842 -12.013 -6.651 1.00 86.81 303 GLY A C 1
ATOM 2402 O O . GLY A 1 303 ? 13.639 -12.952 -6.720 1.00 86.81 303 GLY A O 1
ATOM 2403 N N . LEU A 1 304 ? 12.608 -11.217 -7.705 1.00 90.62 304 LEU A N 1
ATOM 2404 C CA . LEU A 1 304 ? 13.371 -11.315 -8.961 1.00 90.62 304 LEU A CA 1
ATOM 2405 C C . LEU A 1 304 ? 14.872 -11.052 -8.743 1.00 90.62 304 LEU A C 1
ATOM 2407 O O . LEU A 1 304 ? 15.253 -10.205 -7.945 1.00 90.62 304 LEU A O 1
ATOM 2411 N N . SER A 1 305 ? 15.748 -11.721 -9.501 1.00 87.62 305 SER A N 1
ATOM 2412 C CA . SER A 1 305 ? 17.193 -11.427 -9.483 1.00 87.62 305 SER A CA 1
ATOM 2413 C C . SER A 1 305 ? 17.513 -10.031 -10.029 1.00 87.62 305 SER A C 1
ATOM 2415 O O . SER A 1 305 ? 16.756 -9.505 -10.849 1.00 87.62 305 SER A O 1
ATOM 2417 N N . ALA A 1 306 ? 18.681 -9.480 -9.666 1.00 86.44 306 ALA A N 1
ATOM 2418 C CA . ALA A 1 306 ? 19.228 -8.237 -10.234 1.00 86.44 306 ALA A CA 1
ATOM 2419 C C . ALA A 1 306 ? 19.029 -8.148 -11.752 1.00 86.44 306 ALA A C 1
ATOM 2421 O O . ALA A 1 306 ? 18.441 -7.211 -12.285 1.00 86.44 3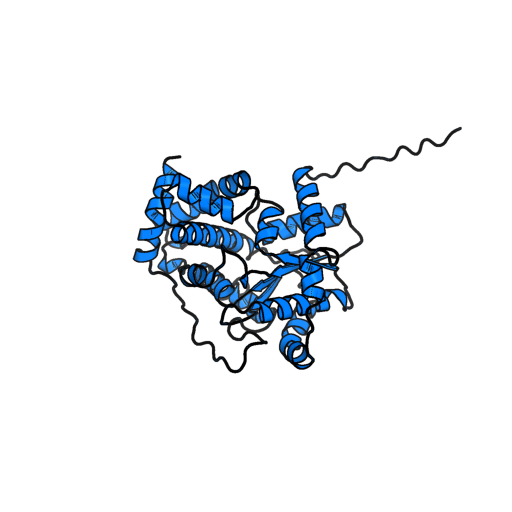06 ALA A O 1
ATOM 2422 N N . THR A 1 307 ? 19.490 -9.185 -12.455 1.00 89.38 307 THR A N 1
ATOM 2423 C CA . THR A 1 307 ? 19.482 -9.248 -13.914 1.00 89.38 307 THR A CA 1
ATOM 2424 C C . THR A 1 307 ? 18.065 -9.307 -14.469 1.00 89.38 307 THR A C 1
ATOM 2426 O O . THR A 1 307 ? 17.776 -8.628 -15.453 1.00 89.38 307 THR A O 1
ATOM 2429 N N . ALA A 1 308 ? 17.177 -10.098 -13.859 1.00 92.62 308 ALA A N 1
ATOM 2430 C CA . ALA A 1 308 ? 15.795 -10.217 -14.312 1.00 92.62 308 ALA A CA 1
ATOM 2431 C C . ALA A 1 308 ? 15.026 -8.909 -14.093 1.00 92.62 308 ALA A C 1
ATOM 2433 O O . ALA A 1 308 ? 14.359 -8.430 -15.010 1.00 92.62 308 ALA A O 1
ATOM 2434 N N . PHE A 1 309 ? 15.176 -8.302 -12.916 1.00 93.81 309 PHE A N 1
ATOM 2435 C CA . PHE A 1 309 ? 14.523 -7.045 -12.582 1.00 93.81 309 PHE A CA 1
ATOM 2436 C C . PHE A 1 309 ? 15.020 -5.896 -13.468 1.00 93.81 309 PHE A C 1
ATOM 2438 O O . PHE A 1 309 ? 14.215 -5.233 -14.122 1.00 93.81 309 PHE A O 1
ATOM 2445 N N . SER A 1 310 ? 16.340 -5.707 -13.595 1.00 92.50 310 SER A N 1
ATOM 2446 C CA . SER A 1 310 ? 16.894 -4.657 -14.457 1.00 92.50 310 SER A CA 1
ATOM 2447 C C . SER A 1 310 ? 16.510 -4.845 -15.922 1.00 92.50 310 SER A C 1
ATOM 2449 O O . SER A 1 310 ? 16.166 -3.869 -16.582 1.00 92.50 310 SER A O 1
ATOM 2451 N N . LYS A 1 311 ? 16.487 -6.082 -16.436 1.00 94.44 311 LYS A N 1
ATOM 2452 C CA . LYS A 1 311 ? 16.061 -6.357 -17.817 1.00 94.44 311 LYS A CA 1
ATOM 2453 C C . LYS A 1 311 ? 14.631 -5.876 -18.092 1.00 94.44 311 LYS A C 1
ATOM 2455 O O . LYS A 1 311 ? 14.371 -5.385 -19.186 1.00 94.44 311 LYS A O 1
ATOM 2460 N N . ARG A 1 312 ? 13.729 -6.016 -17.118 1.00 95.56 312 ARG A N 1
ATOM 2461 C CA . ARG A 1 312 ? 12.319 -5.611 -17.235 1.00 95.56 312 ARG A CA 1
ATOM 2462 C C . ARG A 1 312 ? 12.118 -4.111 -17.037 1.00 95.56 312 ARG A C 1
ATOM 2464 O O . ARG A 1 312 ? 11.335 -3.499 -17.751 1.00 95.56 312 ARG A O 1
ATOM 2471 N N . MET A 1 313 ? 12.837 -3.510 -16.090 1.00 96.12 313 MET A N 1
ATOM 2472 C CA . MET A 1 313 ? 12.628 -2.109 -15.704 1.00 96.12 313 MET A CA 1
ATOM 2473 C C . MET A 1 313 ? 13.426 -1.111 -16.549 1.00 96.12 313 MET A C 1
ATOM 2475 O O . MET A 1 313 ? 12.979 0.017 -16.739 1.00 96.12 313 MET A O 1
ATOM 2479 N N . GLN A 1 314 ? 14.590 -1.495 -17.086 1.00 94.19 314 GLN A N 1
ATOM 2480 C CA . GLN A 1 314 ? 15.444 -0.583 -17.857 1.00 94.19 314 GLN A CA 1
ATOM 2481 C C . GLN A 1 314 ? 14.739 0.043 -19.078 1.00 94.19 314 GLN A C 1
ATOM 2483 O O . GLN A 1 314 ? 14.919 1.244 -19.280 1.00 94.19 314 GLN A O 1
ATOM 2488 N N . PRO A 1 315 ? 13.927 -0.685 -19.876 1.00 94.19 315 PRO A N 1
ATOM 2489 C CA . PRO A 1 315 ? 13.179 -0.077 -20.978 1.00 94.19 315 PRO A CA 1
ATOM 2490 C C . PRO A 1 315 ? 12.219 1.025 -20.511 1.00 94.19 315 PRO A C 1
ATOM 2492 O O . PRO A 1 315 ? 12.178 2.093 -21.119 1.00 94.19 315 PRO A O 1
ATOM 2495 N N . ILE A 1 316 ? 11.518 0.800 -19.394 1.00 95.19 316 ILE A N 1
ATOM 2496 C CA . ILE A 1 316 ? 10.597 1.774 -18.791 1.00 95.19 316 ILE A CA 1
ATOM 2497 C C . ILE A 1 316 ? 11.367 3.020 -18.335 1.00 95.19 316 ILE A C 1
ATOM 2499 O O . ILE A 1 316 ? 10.994 4.140 -18.677 1.00 95.19 316 ILE A O 1
ATOM 2503 N N . LEU A 1 317 ? 12.480 2.833 -17.615 1.00 93.56 317 LEU A N 1
ATOM 2504 C CA . LEU A 1 317 ? 13.326 3.941 -17.152 1.00 93.56 317 LEU A CA 1
ATOM 2505 C C . LEU A 1 317 ? 13.891 4.766 -18.315 1.00 93.56 317 LEU A C 1
ATOM 2507 O O . LEU A 1 317 ? 13.927 5.992 -18.240 1.00 93.56 317 LEU A O 1
ATOM 2511 N N . ASN A 1 318 ? 14.323 4.104 -19.391 1.00 92.56 318 ASN A N 1
ATOM 2512 C CA . ASN A 1 318 ? 14.856 4.780 -20.571 1.00 92.56 318 ASN A CA 1
ATOM 2513 C C . ASN A 1 318 ? 13.792 5.644 -21.254 1.00 92.56 318 ASN A C 1
ATOM 2515 O O . ASN A 1 318 ? 14.098 6.764 -21.650 1.00 92.56 318 ASN A O 1
ATOM 2519 N N . ALA A 1 319 ? 12.558 5.148 -21.370 1.00 90.88 319 ALA A N 1
ATOM 2520 C CA . ALA A 1 319 ? 11.460 5.905 -21.961 1.00 90.88 319 ALA A CA 1
ATOM 2521 C C . ALA A 1 319 ? 11.151 7.174 -21.147 1.00 90.88 319 ALA A C 1
ATOM 2523 O O . ALA A 1 319 ? 11.108 8.266 -21.715 1.00 90.88 319 ALA A O 1
ATOM 2524 N N . PHE A 1 320 ? 11.062 7.066 -19.816 1.00 88.50 320 PHE A N 1
ATOM 2525 C CA . PHE A 1 320 ? 10.834 8.231 -18.951 1.00 88.50 320 PHE A CA 1
ATOM 2526 C C . PHE A 1 320 ? 11.994 9.232 -18.917 1.00 88.50 320 PHE A C 1
ATOM 2528 O O . PHE A 1 320 ? 11.774 10.408 -18.655 1.00 88.50 320 PHE A O 1
ATOM 2535 N N . ALA A 1 321 ? 13.228 8.806 -19.195 1.00 84.06 321 ALA A N 1
ATOM 2536 C CA . ALA A 1 321 ? 14.363 9.724 -19.296 1.00 84.06 321 ALA A CA 1
ATOM 2537 C C . ALA A 1 321 ? 14.331 10.594 -20.570 1.00 84.06 321 ALA A C 1
ATOM 2539 O O . ALA A 1 321 ? 15.081 11.565 -20.663 1.00 84.06 321 ALA A O 1
ATOM 2540 N N . THR A 1 322 ? 13.506 10.235 -21.560 1.00 71.06 322 THR A N 1
ATOM 2541 C CA . THR A 1 322 ? 13.402 10.941 -22.851 1.00 71.06 322 THR A CA 1
ATOM 2542 C C . THR A 1 322 ? 12.186 11.861 -22.981 1.00 71.06 322 THR A C 1
ATOM 2544 O O . THR A 1 322 ? 12.093 12.590 -23.968 1.00 71.06 322 THR A O 1
ATOM 2547 N N . THR A 1 323 ? 11.280 11.830 -22.003 1.00 59.62 323 THR A N 1
ATOM 2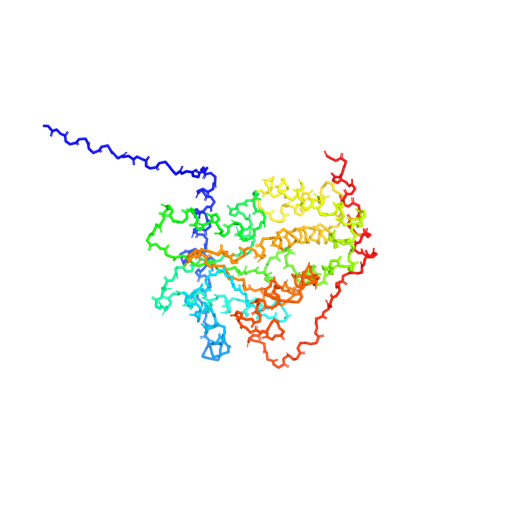548 C CA . THR A 1 323 ? 10.067 12.661 -21.899 1.00 59.62 323 THR A CA 1
ATOM 2549 C C . THR A 1 323 ? 10.268 13.833 -20.956 1.00 59.62 323 THR A C 1
ATOM 2551 O O . THR A 1 323 ? 9.832 14.948 -21.318 1.00 59.62 323 THR A O 1
#

pLDDT: mean 79.19, std 15.65, range [35.09, 97.5]

Radius of gyration: 20.36 Å; chains: 1; bounding box: 56×72×52 Å